Protein 4MNW (pdb70)

CATH classification: 2.40.10.10 (+1 more: 2.40.10.10)

Structure (mmCIF, N/CA/C/O backbone):
data_4MNW
#
_entry.id   4MNW
#
_cell.length_a   52.570
_cell.length_b   53.960
_cell.length_c   80.170
_cell.angle_alpha   90.00
_cell.angle_beta   90.00
_cell.angle_gamma   90.00
#
_symmetry.space_group_name_H-M   'P 21 21 21'
#
loop_
_entity.id
_entity.type
_entity.pdbx_description
1 polymer 'Urokinase-type plasminogen activator chain B'
2 polymer 'bicyclic peptide UK749'
3 non-polymer 'SULFATE ION'
4 non-polymer GLYCEROL
5 non-polymer 'ACETATE ION'
6 non-polymer 1,3,5-tris(bromomethyl)benzene
7 water water
#
loop_
_atom_site.group_PDB
_atom_site.id
_atom_site.type_symbol
_atom_site.label_atom_id
_atom_site.label_alt_id
_atom_site.label_comp_id
_atom_site.label_asym_id
_atom_site.label_entity_id
_atom_site.label_seq_id
_atom_site.pdbx_PDB_ins_code
_atom_site.Cartn_x
_atom_site.Cartn_y
_atom_site.Cartn_z
_atom_site.occupancy
_atom_site.B_iso_or_equiv
_atom_site.auth_seq_id
_atom_site.auth_comp_id
_atom_site.auth_asym_id
_atom_site.auth_atom_id
_atom_site.pdbx_PDB_model_num
ATOM 1 N N . ILE A 1 1 ? 27.227 1.363 -19.264 1.00 12.15 16 ILE A N 1
ATOM 2 C CA . ILE A 1 1 ? 28.306 0.336 -19.231 1.00 12.18 16 ILE A CA 1
ATOM 3 C C . ILE A 1 1 ? 29.224 0.512 -20.437 1.00 11.37 16 ILE A C 1
ATOM 4 O O . ILE A 1 1 ? 28.760 0.450 -21.572 1.00 11.44 16 ILE A O 1
ATOM 9 N N . ILE A 1 2 ? 30.507 0.745 -20.172 1.00 13.07 17 ILE A N 1
ATOM 10 C CA . ILE A 1 2 ? 31.537 0.809 -21.215 1.00 12.82 17 ILE A CA 1
ATOM 11 C C . ILE A 1 2 ? 31.945 -0.619 -21.538 1.00 12.14 17 ILE A C 1
ATOM 12 O O . ILE A 1 2 ? 32.238 -1.387 -20.626 1.00 12.77 17 ILE A O 1
ATOM 17 N N . GLY A 1 3 ? 31.989 -0.968 -22.819 1.00 13.84 18 GLY A N 1
ATOM 18 C CA . GLY A 1 3 ? 32.302 -2.340 -23.210 1.00 15.27 18 GLY A CA 1
ATOM 19 C C . GLY A 1 3 ? 31.208 -3.299 -22.777 1.00 14.65 18 GLY A C 1
ATOM 20 O O . GLY A 1 3 ? 30.041 -2.919 -22.681 1.00 14.37 18 GLY A O 1
ATOM 21 N N . GLY A 1 4 ? 31.589 -4.541 -22.499 1.00 13.75 19 GLY A N 1
ATOM 22 C CA . GLY A 1 4 ? 30.627 -5.572 -22.144 1.00 13.67 19 GLY A CA 1
ATOM 23 C C . GLY A 1 4 ? 29.721 -5.957 -23.295 1.00 13.47 19 GLY A C 1
ATOM 24 O O . GLY A 1 4 ? 30.078 -5.814 -24.475 1.00 15.83 19 GLY A O 1
ATOM 25 N N . GLU A 1 5 ? 28.541 -6.462 -22.949 1.00 15.46 20 GLU A N 1
ATOM 26 C CA . GLU A 1 5 ? 27.596 -6.950 -23.941 1.00 16.35 20 GLU A CA 1
ATOM 27 C C . GLU A 1 5 ? 26.189 -6.485 -23.632 1.00 12.91 20 GLU A C 1
ATOM 28 O O . GLU A 1 5 ? 25.853 -6.179 -22.486 1.00 14.61 20 GLU A O 1
ATOM 34 N N . PHE A 1 6 ? 25.368 -6.409 -24.670 1.00 14.68 21 PHE A N 1
ATOM 35 C CA . PHE A 1 6 ? 23.950 -6.189 -24.470 1.00 14.08 21 PHE A CA 1
ATOM 36 C C . PHE A 1 6 ? 23.362 -7.434 -23.834 1.00 13.34 21 PHE A C 1
ATOM 37 O O . PHE A 1 6 ? 23.924 -8.527 -23.946 1.00 15.40 21 PHE A O 1
ATOM 45 N N . THR A 1 7 ? 22.251 -7.255 -23.136 1.00 12.29 22 THR A N 1
ATOM 46 C CA . THR A 1 7 ? 21.625 -8.351 -22.403 1.00 12.84 22 THR A CA 1
ATOM 47 C C . THR A 1 7 ? 20.117 -8.181 -22.450 1.00 13.04 22 THR A C 1
ATOM 48 O O . THR A 1 7 ? 19.603 -7.240 -23.050 1.00 14.18 22 THR A O 1
ATOM 52 N N . THR A 1 8 ? 19.415 -9.110 -21.817 1.00 13.18 23 THR A N 1
ATOM 53 C CA . THR A 1 8 ? 17.965 -9.076 -21.758 1.00 13.52 23 THR A CA 1
ATOM 54 C C . THR A 1 8 ? 17.566 -9.293 -20.305 1.00 13.09 23 THR A C 1
ATOM 55 O O . THR A 1 8 ? 18.323 -9.872 -19.529 1.00 12.99 23 THR A O 1
ATOM 59 N N . ILE A 1 9 ? 16.389 -8.811 -19.926 1.00 13.29 24 ILE A N 1
ATOM 60 C CA . ILE A 1 9 ? 16.006 -8.807 -18.520 1.00 12.67 24 ILE A CA 1
ATOM 61 C C . ILE A 1 9 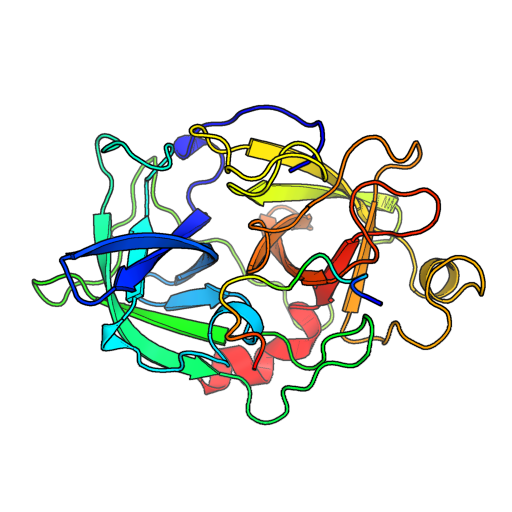? 15.881 -10.216 -17.926 1.00 13.40 24 ILE A C 1
ATOM 62 O O . ILE A 1 9 ? 16.084 -10.391 -16.734 1.00 13.96 24 ILE A O 1
ATOM 67 N N . GLU A 1 10 ? 15.576 -11.225 -18.743 1.00 16.04 25 GLU A N 1
ATOM 68 C CA . GLU A 1 10 ? 15.499 -12.601 -18.226 1.00 18.35 25 GLU A CA 1
ATOM 69 C C . GLU A 1 10 ? 16.851 -13.098 -17.693 1.00 16.83 25 GLU A C 1
ATOM 70 O O . GLU A 1 10 ? 16.898 -14.033 -16.896 1.00 19.43 25 GLU A O 1
ATOM 76 N N . ASN A 1 11 ? 17.941 -12.460 -18.120 1.00 14.94 26 ASN A N 1
ATOM 77 C CA . ASN A 1 11 ? 19.278 -12.758 -17.600 1.00 15.29 26 ASN A CA 1
ATOM 78 C C . ASN A 1 11 ? 19.654 -11.945 -16.363 1.00 15.55 26 ASN A C 1
ATOM 79 O O . ASN A 1 11 ? 20.612 -12.283 -15.682 1.00 15.50 26 ASN A O 1
ATOM 84 N N . GLN A 1 12 ? 18.909 -10.873 -16.099 1.00 15.07 27 GLN A N 1
ATOM 85 C CA . GLN A 1 12 ? 19.148 -9.976 -14.959 1.00 14.32 27 GLN A CA 1
ATOM 86 C C . GLN A 1 12 ? 17.810 -9.643 -14.292 1.00 13.16 27 GLN A C 1
ATOM 87 O O . GLN A 1 12 ? 17.465 -8.471 -14.164 1.0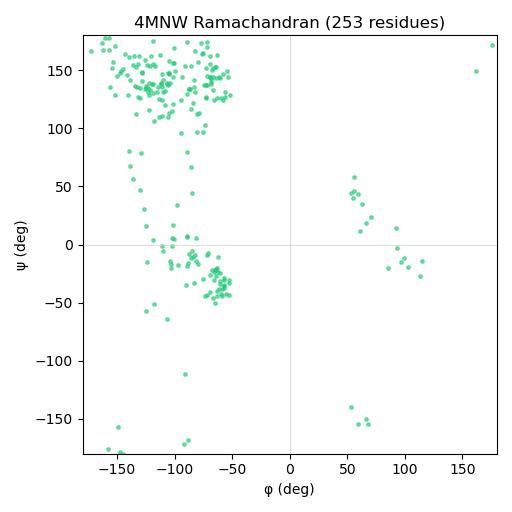0 12.80 27 GLN A O 1
ATOM 93 N N . PRO A 1 13 ? 17.042 -10.665 -13.864 1.00 12.48 28 PRO A N 1
ATOM 94 C CA . PRO A 1 13 ? 15.624 -10.417 -13.536 1.00 12.36 28 PRO A CA 1
ATOM 95 C C . PRO A 1 13 ? 15.348 -9.596 -12.267 1.00 12.29 28 PRO A C 1
ATOM 96 O O . PRO A 1 13 ? 14.203 -9.236 -12.009 1.00 11.39 28 PRO A O 1
ATOM 100 N N . TRP A 1 14 ? 16.396 -9.313 -11.502 1.00 11.60 29 TRP A N 1
ATOM 101 C CA . TRP A 1 14 ? 16.336 -8.450 -10.323 1.00 11.52 29 TRP A CA 1
ATOM 102 C C . TRP A 1 14 ? 16.546 -6.984 -10.677 1.00 10.84 29 TRP A C 1
ATOM 103 O O . TRP A 1 14 ? 16.377 -6.119 -9.829 1.00 11.17 29 TRP A O 1
ATOM 114 N N . PHE A 1 15 ? 16.916 -6.697 -11.920 1.00 9.96 30 PHE A N 1
ATOM 115 C CA . PHE A 1 15 ? 17.245 -5.324 -12.291 1.00 10.14 30 PHE A CA 1
ATOM 116 C C . PHE A 1 15 ? 16.016 -4.422 -12.384 1.00 10.25 30 PHE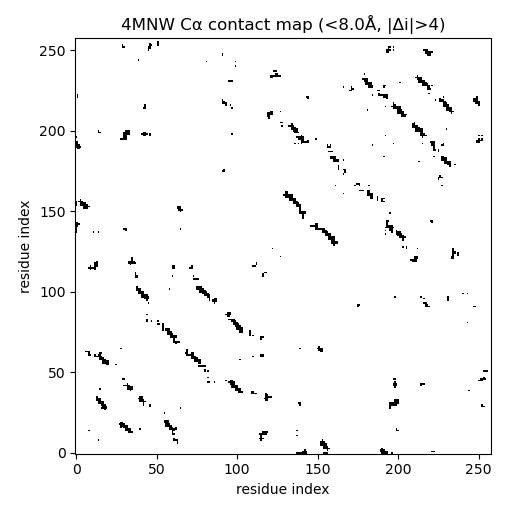 A C 1
ATOM 117 O O . PHE A 1 15 ? 15.066 -4.736 -13.096 1.00 10.26 30 PHE A O 1
ATOM 125 N N . ALA A 1 16 ? 16.072 -3.293 -11.670 1.00 9.68 31 ALA A N 1
ATOM 126 C CA . ALA A 1 16 ? 15.002 -2.290 -11.661 1.00 9.46 31 ALA A CA 1
ATOM 127 C C . ALA A 1 16 ? 15.432 -1.037 -12.415 1.00 9.50 31 ALA A C 1
ATOM 128 O O . ALA A 1 16 ? 16.525 -0.525 -12.204 1.00 10.41 31 ALA A O 1
ATOM 130 N N . ALA A 1 17 ? 14.562 -0.565 -13.307 1.00 9.11 32 ALA A N 1
ATOM 131 C CA . ALA A 1 17 ? 14.806 0.643 -14.083 1.00 9.56 32 ALA A CA 1
ATOM 132 C C . ALA A 1 17 ? 14.015 1.792 -13.468 1.00 10.39 32 ALA A C 1
ATOM 133 O O . ALA A 1 17 ? 12.793 1.716 -13.377 1.00 11.03 32 ALA A O 1
ATOM 135 N N . ILE A 1 18 ? 14.713 2.849 -13.053 1.00 9.47 33 ILE A N 1
ATOM 136 C CA . ILE A 1 18 ? 14.086 3.937 -12.315 1.00 10.21 33 ILE A CA 1
ATOM 137 C C . ILE A 1 18 ? 14.100 5.214 -13.153 1.00 10.53 33 ILE A C 1
ATOM 138 O O . ILE A 1 18 ? 15.153 5.648 -13.621 1.00 10.37 33 ILE A O 1
ATOM 143 N N . TYR A 1 19 ? 12.915 5.793 -13.339 1.00 11.11 34 TYR A N 1
ATOM 144 C CA . TYR A 1 19 ? 12.723 6.993 -14.154 1.00 11.21 34 TYR A CA 1
ATOM 145 C C . TYR A 1 19 ? 12.128 8.115 -13.316 1.00 11.94 34 TYR A C 1
ATOM 146 O O . TYR A 1 19 ? 11.562 7.873 -12.249 1.00 12.08 34 TYR A O 1
ATOM 155 N N . ARG A 1 20 ? 12.242 9.341 -13.820 1.00 13.89 35 ARG A N 1
ATOM 156 C CA . ARG A 1 20 ? 11.615 10.502 -13.187 1.00 15.12 35 ARG A CA 1
ATOM 157 C C . ARG A 1 20 ? 10.684 11.194 -14.175 1.00 15.28 35 ARG A C 1
ATOM 158 O O . ARG A 1 20 ? 11.061 11.459 -15.313 1.00 16.11 35 ARG A O 1
ATOM 166 N N . ARG A 1 21 ? 9.463 11.472 -13.725 1.00 18.16 36 ARG A N 1
ATOM 167 C CA . ARG A 1 21 ? 8.495 12.229 -14.506 1.00 21.19 36 ARG A CA 1
ATOM 168 C C . ARG A 1 21 ? 8.695 13.712 -14.232 1.00 22.41 36 ARG A C 1
ATOM 169 O O . ARG A 1 21 ? 8.810 14.124 -13.082 1.00 23.86 36 ARG A O 1
ATOM 177 N N . HIS A 1 22 ? 8.715 14.505 -15.295 1.00 23.70 37 HIS A N 1
ATOM 178 C CA . HIS A 1 22 ? 8.868 15.952 -15.183 1.00 25.07 37 HIS A CA 1
ATOM 179 C C . HIS A 1 22 ? 7.539 16.626 -15.437 1.00 30.38 37 HIS A C 1
ATOM 180 O O . HIS A 1 22 ? 6.664 16.043 -16.080 1.00 29.33 37 HIS A O 1
ATOM 187 N N . ARG A 1 23 A 7.378 17.855 -14.948 1.00 34.39 37 ARG A N 1
ATOM 188 C CA . ARG A 1 23 A 6.159 18.591 -15.272 1.00 45.68 37 ARG A CA 1
ATOM 189 C C . ARG A 1 23 A 6.160 18.898 -16.762 1.00 46.46 37 ARG A C 1
ATOM 190 O O . ARG A 1 23 A 7.173 19.322 -17.319 1.00 48.53 37 ARG A O 1
ATOM 198 N N . GLY A 1 24 B 5.023 18.640 -17.396 1.00 54.87 37 GLY A N 1
ATOM 199 C CA . GLY A 1 24 B 4.908 18.666 -18.848 1.00 78.54 37 GLY A CA 1
ATOM 200 C C . GLY A 1 24 B 4.630 17.278 -19.393 1.00 52.52 37 GLY A C 1
ATOM 201 O O . GLY A 1 24 B 4.047 17.135 -20.465 1.00 49.51 37 GLY A O 1
ATOM 202 N N . GLY A 1 25 C 5.065 16.256 -18.657 1.00 35.45 37 GLY A N 1
ATOM 203 C CA . GLY A 1 25 C 4.761 14.863 -18.990 1.00 36.76 37 GLY A CA 1
ATOM 204 C C . GLY A 1 25 C 5.966 14.018 -19.368 1.00 32.32 37 GLY A C 1
ATOM 205 O O . GLY A 1 25 C 5.869 12.790 -19.416 1.00 32.97 37 GLY A O 1
ATOM 206 N N . SER A 1 26 D 7.099 14.663 -19.638 1.00 26.75 37 SER A N 1
ATOM 207 C CA . SER A 1 26 D 8.291 13.940 -20.080 1.00 25.32 37 SER A CA 1
ATOM 208 C C . SER A 1 26 D 8.853 13.071 -18.959 1.00 25.07 37 SER A C 1
ATOM 209 O O . SER A 1 26 D 8.821 13.442 -17.783 1.00 24.64 37 SER A O 1
ATOM 212 N N . VAL A 1 27 ? 9.344 11.900 -19.349 1.00 26.39 38 VAL A N 1
ATOM 213 C CA . VAL A 1 27 ? 9.929 10.940 -18.426 1.00 23.43 38 VAL A CA 1
ATOM 214 C C . VAL A 1 27 ? 11.361 10.686 -18.873 1.00 22.92 38 VAL A C 1
ATOM 215 O O . VAL A 1 27 ? 11.615 10.466 -20.057 1.00 27.59 38 VAL A O 1
ATOM 219 N N . THR A 1 28 ? 12.289 10.720 -17.921 1.00 19.84 39 THR A N 1
ATOM 220 C CA . THR A 1 28 ? 13.706 10.509 -18.204 1.00 18.89 39 THR A CA 1
ATOM 221 C C . THR A 1 28 ? 14.264 9.437 -17.280 1.00 15.37 39 THR A C 1
ATOM 222 O O . THR A 1 28 ? 13.828 9.294 -16.140 1.00 14.81 39 THR A O 1
ATOM 226 N N . TYR A 1 29 ? 15.238 8.684 -17.775 1.00 16.07 40 TYR A N 1
ATOM 227 C CA . TYR A 1 29 ? 15.887 7.664 -16.958 1.00 12.96 40 TYR A CA 1
ATOM 228 C C . TYR A 1 29 ? 16.797 8.286 -15.912 1.00 12.60 40 TYR A C 1
ATOM 229 O O . TYR A 1 29 ? 17.555 9.210 -16.216 1.00 15.16 40 TYR A O 1
ATOM 238 N N . VAL A 1 30 ? 16.738 7.751 -14.693 1.00 11.36 41 VAL A N 1
ATOM 239 C CA . VAL A 1 30 ? 17.516 8.261 -13.571 1.00 12.21 41 VAL A CA 1
ATOM 240 C C . VAL A 1 30 ? 18.673 7.320 -13.239 1.00 12.28 41 VAL A C 1
ATOM 241 O O . VAL A 1 30 ? 19.838 7.683 -13.364 1.00 13.23 41 VAL A O 1
ATOM 245 N N . CYS A 1 31 ? 18.342 6.110 -12.809 1.00 11.21 42 CYS A N 1
ATOM 246 C CA . CYS A 1 31 ? 19.332 5.187 -12.262 1.00 10.91 42 C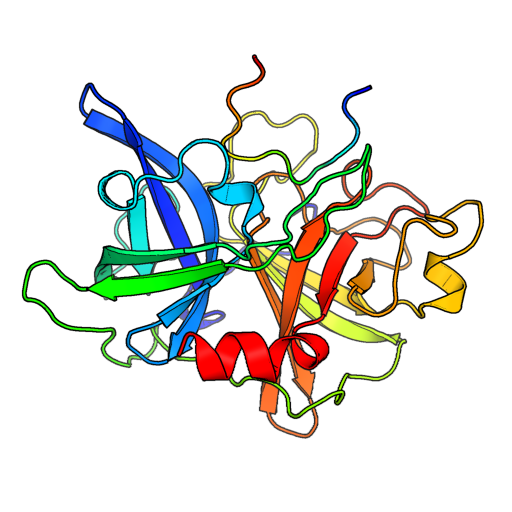YS A CA 1
ATOM 247 C C . CYS A 1 31 ? 18.772 3.782 -12.258 1.00 9.18 42 CYS A C 1
ATOM 248 O O . CYS A 1 31 ? 17.573 3.577 -12.425 1.00 10.08 42 CYS A O 1
ATOM 251 N N . GLY A 1 32 ? 19.655 2.818 -12.036 1.00 8.47 43 GLY A N 1
ATOM 252 C CA . GLY A 1 32 ? 19.243 1.446 -11.820 1.00 8.43 43 GLY A CA 1
ATOM 253 C C . GLY A 1 32 ? 18.988 1.146 -10.357 1.00 9.17 43 GLY A C 1
ATOM 254 O O . GLY A 1 32 ? 19.224 1.974 -9.470 1.00 9.44 43 GLY A O 1
ATOM 255 N N . GLY A 1 33 ? 18.490 -0.056 -10.120 1.00 9.75 44 GLY A N 1
ATOM 256 C CA . GLY A 1 33 ? 18.241 -0.562 -8.779 1.00 8.31 44 GLY A CA 1
ATOM 257 C C . GLY A 1 33 ? 18.143 -2.070 -8.828 1.00 8.97 44 GLY A C 1
ATOM 258 O O . GLY A 1 33 ? 18.230 -2.665 -9.903 1.00 10.00 44 GLY A O 1
ATOM 259 N N . SER A 1 34 ? 17.960 -2.683 -7.664 1.00 10.46 45 SER A N 1
ATOM 260 C CA . SER A 1 34 ? 17.837 -4.136 -7.565 1.00 11.21 45 SER A CA 1
ATOM 261 C C . SER A 1 34 ? 16.673 -4.510 -6.662 1.00 10.33 45 SER A C 1
ATOM 262 O O . SER A 1 34 ? 16.509 -3.945 -5.580 1.00 10.67 45 SER A O 1
ATOM 265 N N . LEU A 1 35 ? 15.890 -5.488 -7.099 1.00 11.24 46 LEU A N 1
ATOM 266 C CA . LEU A 1 35 ? 14.761 -5.991 -6.327 1.00 10.64 46 LEU A CA 1
ATOM 267 C C . LEU A 1 35 ? 15.271 -6.961 -5.264 1.00 11.33 46 LEU A C 1
ATOM 268 O O . LEU A 1 35 ? 15.753 -8.037 -5.593 1.00 12.38 46 LEU A O 1
ATOM 273 N N . ILE A 1 36 ? 15.172 -6.578 -3.992 1.00 11.50 47 ILE A N 1
ATOM 274 C CA . ILE A 1 36 ? 15.659 -7.437 -2.890 1.00 12.06 47 ILE A CA 1
ATOM 275 C C . ILE A 1 36 ? 14.536 -8.173 -2.144 1.00 14.10 47 ILE A C 1
ATOM 276 O O . ILE A 1 36 ? 14.786 -9.125 -1.412 1.00 16.34 47 ILE A O 1
ATOM 281 N N . SER A 1 37 ? 13.310 -7.707 -2.327 1.00 14.18 48 SER A N 1
ATOM 282 C CA . SER A 1 37 ? 12.114 -8.423 -1.897 1.00 14.80 48 SER A CA 1
ATOM 283 C C . SER A 1 37 ? 10.973 -7.895 -2.760 1.00 15.59 48 SER A C 1
ATOM 284 O O . SER A 1 37 ? 11.148 -6.890 -3.440 1.00 15.22 48 SER A O 1
ATOM 287 N N . PRO A 1 38 ? 9.810 -8.569 -2.758 1.00 16.94 49 PRO A N 1
ATOM 288 C CA . PRO A 1 38 ? 8.758 -8.159 -3.690 1.00 17.77 49 PRO A CA 1
ATOM 289 C C . PRO A 1 38 ? 8.382 -6.676 -3.631 1.00 15.65 49 PRO A C 1
ATOM 290 O O . PRO A 1 38 ? 8.036 -6.104 -4.657 1.00 16.17 49 PRO A O 1
ATOM 294 N N . CYS A 1 39 ? 8.461 -6.060 -2.452 1.00 15.44 50 CYS A N 1
ATOM 295 C CA . CYS A 1 39 ? 8.058 -4.660 -2.300 1.00 15.37 50 CYS A CA 1
ATOM 296 C C . CYS A 1 39 ? 9.209 -3.661 -2.242 1.00 13.78 50 CYS A C 1
ATOM 297 O O . CYS A 1 39 ? 8.957 -2.466 -2.130 1.00 14.84 50 CYS A O 1
ATOM 300 N N . TRP A 1 40 ? 10.455 -4.130 -2.311 1.00 12.87 51 TRP A N 1
ATOM 301 C CA . TRP A 1 40 ? 11.608 -3.259 -2.045 1.00 12.00 51 TRP A CA 1
ATOM 302 C C . TRP A 1 40 ? 12.688 -3.327 -3.110 1.00 11.93 51 TRP A C 1
ATOM 303 O O . TRP A 1 40 ? 13.198 -4.397 -3.416 1.00 12.26 51 TRP A O 1
ATOM 314 N N . VAL A 1 41 ? 13.034 -2.156 -3.633 1.00 11.26 52 VAL A N 1
ATOM 315 C CA . VAL A 1 41 ? 14.139 -1.980 -4.560 1.00 10.92 52 VAL A CA 1
ATOM 316 C C . VAL A 1 41 ? 15.231 -1.202 -3.825 1.00 10.95 52 VAL A C 1
ATOM 317 O O . VAL A 1 41 ? 14.946 -0.226 -3.126 1.00 12.33 52 VAL A O 1
ATOM 321 N N . ILE A 1 42 ? 16.475 -1.647 -3.965 1.00 11.06 53 ILE A N 1
ATOM 322 C CA . ILE A 1 42 ? 17.613 -0.957 -3.365 1.00 11.57 53 ILE A CA 1
ATOM 323 C C . ILE A 1 42 ? 18.417 -0.244 -4.468 1.00 10.60 53 ILE A C 1
ATOM 324 O O . ILE A 1 42 ? 18.609 -0.780 -5.557 1.00 10.48 53 ILE A O 1
ATOM 329 N N . SER A 1 43 ? 18.858 0.974 -4.178 1.00 11.48 54 SER A N 1
ATOM 330 C CA . SER A 1 43 ? 19.557 1.811 -5.154 1.00 10.38 54 SER A CA 1
ATOM 331 C C . SER A 1 43 ? 20.549 2.712 -4.408 1.00 10.21 54 SER A C 1
ATOM 332 O O . SER A 1 43 ? 20.958 2.385 -3.277 1.00 10.18 54 SER A O 1
ATOM 335 N N . ALA A 1 44 ? 20.918 3.834 -5.024 1.00 10.85 55 ALA A N 1
ATOM 336 C CA . ALA A 1 44 ? 21.900 4.761 -4.466 1.00 11.13 55 ALA A CA 1
ATOM 337 C C . ALA A 1 44 ? 21.234 6.089 -4.126 1.00 10.94 55 ALA A C 1
ATOM 338 O O . ALA A 1 44 ? 20.471 6.620 -4.923 1.00 11.95 55 ALA A O 1
ATOM 340 N N . THR A 1 45 ? 21.544 6.633 -2.952 1.00 10.80 56 THR A N 1
ATOM 341 C CA . THR A 1 45 ? 20.951 7.901 -2.516 1.00 10.30 56 THR A CA 1
ATOM 342 C C . THR A 1 45 ? 21.269 9.061 -3.453 1.00 11.27 56 THR A C 1
ATOM 343 O O . THR A 1 45 ? 20.421 9.927 -3.652 1.00 11.16 56 THR A O 1
ATOM 347 N N . HIS A 1 46 ? 22.456 9.075 -4.059 1.00 10.52 57 HIS A N 1
ATOM 348 C CA . HIS A 1 46 ? 22.831 10.220 -4.892 1.00 11.43 57 HIS A CA 1
ATOM 349 C C . HIS A 1 46 ? 21.903 10.391 -6.093 1.00 11.27 57 HIS A C 1
ATOM 350 O O . HIS A 1 46 ? 21.766 11.492 -6.622 1.00 13.57 57 HIS A O 1
ATOM 357 N N . CYS A 1 47 ? 21.250 9.302 -6.498 1.00 11.22 58 CYS A N 1
ATOM 358 C CA . CYS A 1 47 ? 20.292 9.325 -7.597 1.00 12.69 58 CYS A CA 1
ATOM 359 C C . CYS A 1 47 ? 19.055 10.170 -7.305 1.00 11.30 58 CYS A C 1
ATOM 360 O O . CYS A 1 47 ? 18.381 10.596 -8.237 1.00 12.17 58 CYS A O 1
ATOM 363 N N . PHE A 1 48 ? 18.760 10.392 -6.023 1.00 11.59 59 PHE A N 1
ATOM 364 C CA . PHE A 1 48 ? 17.505 11.022 -5.598 1.00 13.26 59 PHE A CA 1
ATOM 365 C C . PHE A 1 48 ? 17.667 12.276 -4.742 1.00 12.97 59 PHE A C 1
ATOM 366 O O . PHE A 1 48 ? 16.710 13.027 -4.576 1.00 12.82 59 PHE A O 1
ATOM 374 N N . ILE A 1 49 ? 18.862 12.503 -4.205 1.00 13.95 60 ILE A N 1
ATOM 375 C CA . ILE A 1 49 ? 19.075 13.524 -3.167 1.00 14.50 60 ILE A CA 1
ATOM 376 C C . ILE A 1 49 ? 18.635 14.928 -3.605 1.00 12.69 60 ILE A C 1
ATOM 377 O O . ILE A 1 49 ? 18.095 15.682 -2.802 1.00 14.48 60 ILE A O 1
ATOM 382 N N . ASP A 1 50 A 18.847 15.274 -4.872 1.00 13.39 60 ASP A N 1
ATOM 383 C CA . ASP A 1 50 A 18.465 16.606 -5.365 1.00 14.13 60 ASP A CA 1
ATOM 384 C C . ASP A 1 50 A 16.984 16.731 -5.717 1.00 13.85 60 ASP A C 1
ATOM 385 O O . ASP A 1 50 A 16.489 17.841 -5.904 1.00 14.81 60 ASP A O 1
ATOM 390 N N . TYR A 1 51 B 16.290 15.600 -5.827 1.00 13.59 60 TYR A N 1
ATOM 391 C CA . TYR A 1 51 B 14.856 15.573 -6.139 1.00 14.16 60 TYR A CA 1
ATOM 392 C C . TYR A 1 51 B 14.183 14.512 -5.262 1.00 13.40 60 TYR A C 1
ATOM 393 O O . TYR A 1 51 B 13.712 13.493 -5.765 1.00 14.25 60 TYR A O 1
ATOM 402 N N . PRO A 1 52 C 14.136 14.747 -3.941 1.00 13.26 60 PRO A N 1
ATOM 403 C CA . PRO A 1 52 C 13.731 13.718 -2.985 1.00 15.18 60 PRO A CA 1
ATOM 404 C C . PRO A 1 52 C 12.215 13.605 -2.790 1.00 16.10 60 PRO A C 1
ATOM 405 O O . PRO A 1 52 C 11.743 13.477 -1.662 1.00 19.78 60 PRO A O 1
ATOM 409 N N . LYS A 1 53 ? 11.478 13.636 -3.893 1.00 17.61 61 LYS A N 1
ATOM 410 C CA . LYS A 1 53 ?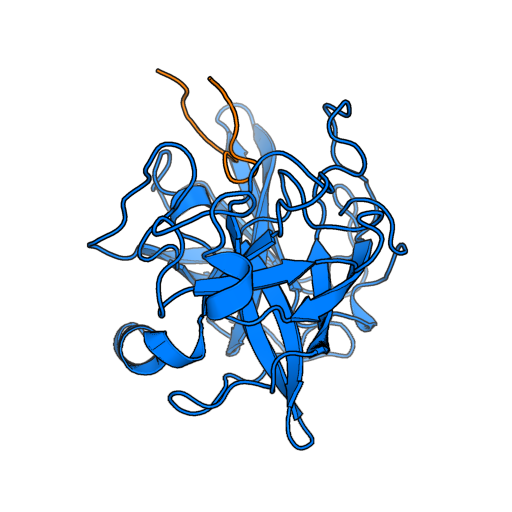 10.023 13.632 -3.885 1.00 19.16 61 LYS A CA 1
ATOM 411 C C . LYS A 1 53 ? 9.575 12.315 -4.501 1.00 15.84 61 LYS A C 1
ATOM 412 O O . LYS A 1 53 ? 9.748 12.101 -5.697 1.00 16.92 61 LYS A O 1
ATOM 418 N N . LYS A 1 54 ? 9.020 11.423 -3.685 1.00 16.56 62 LYS A N 1
ATOM 419 C CA . LYS A 1 54 ? 8.726 10.057 -4.138 1.00 16.50 62 LYS A CA 1
ATOM 420 C C . LYS A 1 54 ? 7.746 10.026 -5.310 1.00 16.54 62 LYS A C 1
ATOM 421 O O . LYS A 1 54 ? 7.822 9.138 -6.152 1.00 15.86 62 LYS A O 1
ATOM 427 N N . GLU A 1 55 A 6.836 10.998 -5.364 1.00 17.10 62 GLU A N 1
ATOM 428 C CA . GLU A 1 55 A 5.834 11.052 -6.429 1.00 18.47 62 GLU A CA 1
ATOM 429 C C . GLU A 1 55 A 6.459 11.255 -7.813 1.00 17.80 62 GLU A C 1
ATOM 430 O O . GLU A 1 55 A 5.830 10.943 -8.821 1.00 21.14 62 GLU A O 1
ATOM 436 N N . ASP A 1 56 ? 7.687 11.777 -7.853 1.00 19.21 63 ASP A N 1
ATOM 437 C CA . ASP A 1 56 ? 8.420 12.002 -9.108 1.00 19.35 63 ASP A CA 1
ATOM 438 C C . ASP A 1 56 ? 8.781 10.713 -9.857 1.00 17.00 63 ASP A C 1
ATOM 439 O O . ASP A 1 56 ? 9.009 10.740 -11.063 1.00 18.10 63 ASP A O 1
ATOM 444 N N . TYR A 1 57 ? 8.854 9.593 -9.145 1.00 17.03 64 TYR A N 1
ATOM 445 C CA . TYR A 1 57 ? 9.549 8.414 -9.672 1.00 15.37 64 TYR A CA 1
ATOM 446 C C . TYR A 1 57 ? 8.645 7.290 -10.154 1.00 13.59 64 TYR A C 1
ATOM 447 O O . TYR A 1 57 ? 7.555 7.073 -9.629 1.00 14.47 64 TYR A O 1
ATOM 456 N N . ILE A 1 58 ? 9.126 6.608 -11.190 1.00 13.04 65 ILE A N 1
ATOM 457 C CA . ILE A 1 58 ? 8.488 5.436 -11.766 1.00 13.72 65 ILE A CA 1
ATOM 458 C C . ILE A 1 58 ? 9.540 4.332 -11.763 1.00 13.08 65 ILE A C 1
ATOM 459 O O . ILE A 1 58 ? 10.684 4.557 -12.165 1.00 13.77 65 ILE A O 1
ATOM 464 N N . VAL A 1 59 ? 9.153 3.145 -11.314 1.00 12.31 66 VAL A N 1
ATOM 465 C CA . VAL A 1 59 ? 10.054 1.989 -11.296 1.00 12.06 66 VAL A CA 1
ATOM 466 C C . VAL A 1 59 ? 9.473 0.892 -12.176 1.00 11.88 66 VAL A C 1
ATOM 467 O O . VAL A 1 59 ? 8.305 0.541 -12.043 1.00 12.76 66 VAL A O 1
ATOM 471 N N . TYR A 1 60 ? 10.296 0.355 -13.073 1.00 11.54 67 TYR A N 1
ATOM 472 C CA . TYR A 1 60 ? 9.918 -0.814 -13.859 1.00 11.62 67 TYR A CA 1
ATOM 473 C C . TYR A 1 60 ? 10.717 -2.034 -13.425 1.00 12.27 67 TYR A C 1
ATOM 474 O O . TYR A 1 60 ? 11.910 -1.939 -13.131 1.00 12.41 67 TYR A O 1
ATOM 483 N N . LEU A 1 61 ? 10.035 -3.173 -13.401 1.00 11.26 68 LEU A N 1
ATOM 484 C CA . LEU A 1 61 ? 10.662 -4.482 -13.315 1.00 11.28 68 LEU A CA 1
ATOM 485 C C . LEU A 1 61 ? 10.313 -5.243 -14.584 1.00 12.34 68 LEU A C 1
ATOM 486 O O . LEU A 1 61 ? 9.291 -4.977 -15.215 1.00 13.30 68 LEU A O 1
ATOM 491 N N . GLY A 1 62 ? 11.165 -6.187 -14.960 1.00 12.36 69 GLY A N 1
ATOM 492 C CA . GLY A 1 62 ? 10.925 -6.989 -16.151 1.00 10.86 69 GLY A CA 1
ATOM 493 C C . GLY A 1 62 ? 11.075 -6.222 -17.451 1.00 13.52 69 GLY A C 1
ATOM 494 O O . GLY A 1 62 ? 10.518 -6.619 -18.466 1.00 15.04 69 GLY A O 1
ATOM 495 N N . ARG A 1 63 ? 11.839 -5.131 -17.421 1.00 15.34 70 ARG A N 1
ATOM 496 C CA . ARG A 1 63 ? 12.035 -4.274 -18.594 1.00 16.08 70 ARG A CA 1
ATOM 497 C C . ARG A 1 63 ? 13.466 -4.362 -19.136 1.00 14.86 70 ARG A C 1
ATOM 498 O O . ARG A 1 63 ? 14.425 -4.107 -18.408 1.00 15.94 70 ARG A O 1
ATOM 506 N N . SER A 1 64 ? 13.590 -4.698 -20.421 1.00 15.88 71 SER A N 1
ATOM 507 C CA . SER A 1 64 ? 14.892 -4.847 -21.085 1.00 17.58 71 SER A CA 1
ATOM 508 C C . SER A 1 64 ? 15.334 -3.616 -21.873 1.00 14.93 71 SER A C 1
ATOM 509 O O . SER A 1 64 ? 16.511 -3.500 -22.217 1.00 15.25 71 SER A O 1
ATOM 512 N N . ARG A 1 65 ? 14.397 -2.722 -22.177 1.00 15.75 72 ARG A N 1
ATOM 513 C CA . ARG A 1 65 ? 14.663 -1.596 -23.075 1.00 16.04 72 ARG A CA 1
ATOM 514 C C . ARG A 1 65 ? 14.246 -0.276 -22.445 1.00 16.25 72 ARG A C 1
ATOM 515 O O . ARG A 1 65 ? 13.277 -0.209 -21.705 1.00 18.33 72 ARG A O 1
ATOM 523 N N . LEU A 1 66 ? 14.977 0.775 -22.782 1.00 16.62 73 LEU A N 1
ATOM 524 C CA . LEU A 1 66 ? 14.819 2.071 -22.139 1.00 21.02 73 LEU A CA 1
ATOM 525 C C . LEU A 1 66 ? 13.500 2.757 -22.481 1.00 20.91 73 LEU A C 1
ATOM 526 O O . LEU A 1 66 ? 12.872 3.358 -21.612 1.00 23.37 73 LEU A O 1
ATOM 531 N N . ASN A 1 67 ? 13.088 2.666 -23.739 1.00 26.58 74 ASN A N 1
ATOM 532 C CA . ASN A 1 67 ? 11.884 3.345 -24.203 1.00 38.50 74 ASN A CA 1
ATOM 533 C C . ASN A 1 67 ? 10.980 2.397 -24.962 1.00 39.04 74 ASN A C 1
ATOM 534 O O . ASN A 1 67 ? 10.502 2.715 -26.054 1.00 37.43 74 ASN A O 1
ATOM 539 N N . SER A 1 68 ? 10.760 1.218 -24.401 1.00 57.91 75 SER A N 1
ATOM 540 C CA . SER A 1 68 ? 9.869 0.247 -25.015 1.00 56.67 75 SER A CA 1
ATOM 541 C C . SER A 1 68 ? 9.302 -0.677 -23.960 1.00 36.48 75 SER A C 1
ATOM 542 O O . SER A 1 68 ? 9.936 -0.926 -22.938 1.00 27.28 75 SER A O 1
ATOM 545 N N . ASN A 1 69 ? 8.111 -1.191 -24.230 1.00 33.78 76 ASN A N 1
ATOM 546 C CA . ASN A 1 69 ? 7.445 -2.109 -23.323 1.00 32.53 76 ASN A CA 1
ATOM 547 C C . ASN A 1 69 ? 7.891 -3.543 -23.564 1.00 31.54 76 ASN A C 1
ATOM 548 O O . ASN A 1 69 ? 7.674 -4.098 -24.641 1.00 41.19 76 ASN A O 1
ATOM 553 N N . THR A 1 70 ? 8.526 -4.127 -22.557 1.00 27.29 77 THR A N 1
ATOM 554 C CA . THR A 1 70 ? 8.883 -5.538 -22.569 1.00 28.80 77 THR A CA 1
ATOM 555 C C . THR A 1 70 ? 7.677 -6.360 -22.133 1.00 26.54 77 THR A C 1
ATOM 556 O O . THR A 1 70 ? 7.004 -6.013 -21.165 1.00 24.96 77 THR A O 1
ATOM 560 N N . GLN A 1 71 ? 7.409 -7.451 -22.843 1.00 26.57 78 GLN A N 1
ATOM 561 C CA . GLN A 1 71 ? 6.327 -8.355 -22.467 1.00 27.92 78 GLN A CA 1
ATOM 562 C C . GLN A 1 71 ? 6.573 -8.900 -21.062 1.00 24.74 78 GLN A C 1
ATOM 563 O O . GLN A 1 71 ? 7.640 -9.448 -20.776 1.00 24.30 78 GLN A O 1
ATOM 569 N N . GLY A 1 72 ? 5.584 -8.732 -20.189 1.00 21.38 79 GLY A N 1
ATOM 570 C CA . GLY A 1 72 ? 5.676 -9.205 -18.809 1.00 18.03 79 GLY A CA 1
ATOM 571 C C . GLY A 1 72 ? 6.190 -8.166 -17.825 1.00 19.72 79 GLY A C 1
ATOM 572 O O . GLY A 1 72 ? 6.251 -8.433 -16.627 1.00 19.68 79 GLY A O 1
ATOM 573 N N . GLU A 1 73 ? 6.563 -6.983 -18.310 1.00 20.01 80 GLU A N 1
ATOM 574 C CA . GLU A 1 73 ? 7.065 -5.927 -17.420 1.00 18.94 80 GLU A CA 1
ATOM 575 C C . GLU A 1 73 ? 5.980 -5.457 -16.449 1.00 17.12 80 GLU A C 1
ATOM 576 O O . GLU A 1 73 ? 4.788 -5.540 -16.753 1.00 19.90 80 GLU A O 1
ATOM 582 N N . MET A 1 74 ? 6.407 -4.962 -15.289 1.00 15.90 81 MET A N 1
ATOM 583 C CA . MET A 1 74 ? 5.506 -4.409 -14.275 1.00 17.52 81 MET A CA 1
ATOM 584 C C . MET A 1 74 ? 5.952 -2.986 -13.954 1.00 15.60 81 MET A C 1
ATOM 585 O O . MET A 1 74 ? 7.141 -2.737 -13.773 1.00 14.21 81 MET A O 1
ATOM 590 N N . LYS A 1 75 ? 4.991 -2.069 -13.892 1.00 16.36 82 LYS A N 1
ATOM 591 C CA . LYS A 1 75 ? 5.238 -0.656 -13.605 1.00 14.11 82 LYS A CA 1
ATOM 592 C C . LYS A 1 75 ? 4.790 -0.341 -12.177 1.00 13.78 82 LYS A C 1
ATOM 593 O O . LYS A 1 75 ? 3.719 -0.775 -11.747 1.00 14.66 82 LYS A O 1
ATOM 599 N N . PHE A 1 76 ? 5.606 0.424 -11.455 1.00 13.10 83 PHE A N 1
ATOM 600 C CA . PHE A 1 76 ? 5.350 0.738 -10.048 1.00 12.91 83 PHE A CA 1
ATOM 601 C C . PHE A 1 76 ? 5.542 2.212 -9.746 1.00 13.97 83 PHE A C 1
ATOM 602 O O . PHE A 1 76 ? 6.326 2.897 -10.400 1.00 14.04 83 PHE A O 1
ATOM 610 N N . GLU A 1 77 ? 4.826 2.679 -8.730 1.00 14.45 84 GLU A N 1
ATOM 611 C CA . GLU A 1 77 ? 5.122 3.951 -8.103 1.00 16.14 84 GLU A CA 1
ATOM 612 C C . GLU A 1 77 ? 5.879 3.682 -6.820 1.00 15.21 84 GLU A C 1
ATOM 613 O O . GLU A 1 77 ? 5.983 2.539 -6.382 1.00 15.25 84 GLU A O 1
ATOM 619 N N . VAL A 1 78 ? 6.420 4.744 -6.238 1.00 15.18 85 VAL A N 1
ATOM 620 C CA . VAL A 1 78 ? 7.219 4.651 -5.026 1.00 14.36 85 VAL A CA 1
ATOM 621 C C . VAL A 1 78 ? 6.363 5.079 -3.841 1.00 15.22 85 VAL A C 1
ATOM 622 O O . VAL A 1 78 ? 5.946 6.233 -3.744 1.00 17.75 85 VAL A O 1
ATOM 626 N N . GLU A 1 79 ? 6.104 4.132 -2.954 1.00 16.33 86 GLU A N 1
ATOM 627 C CA . GLU A 1 79 ? 5.274 4.356 -1.779 1.00 17.51 86 GLU A CA 1
ATOM 628 C C . GLU A 1 79 ? 6.092 4.988 -0.656 1.00 18.71 86 GLU A C 1
ATOM 629 O O . GLU A 1 79 ? 5.583 5.769 0.132 1.00 17.69 86 GLU A O 1
ATOM 635 N N . ASN A 1 80 ? 7.366 4.619 -0.594 1.00 19.17 87 ASN A N 1
ATOM 636 C CA A ASN A 1 80 ? 8.312 5.186 0.378 0.50 17.65 87 ASN A CA 1
ATOM 637 C CA B ASN A 1 80 ? 8.335 5.176 0.375 0.50 17.75 87 ASN A CA 1
ATOM 638 C C . ASN A 1 80 ? 9.730 5.327 -0.243 1.00 16.28 87 ASN A C 1
ATOM 639 O O . ASN A 1 80 ? 10.265 4.352 -0.742 1.00 17.21 87 ASN A O 1
ATOM 648 N N . LEU A 1 81 ? 10.280 6.535 -0.257 1.00 17.07 88 LEU A N 1
ATOM 649 C CA . LEU A 1 81 ? 11.655 6.742 -0.702 1.00 17.41 88 LEU A CA 1
ATOM 650 C C . LEU A 1 81 ? 12.497 6.977 0.545 1.00 17.47 88 LEU A C 1
ATOM 651 O O . LEU A 1 81 ? 12.317 7.978 1.237 1.00 19.46 88 LEU A O 1
ATOM 656 N N . ILE A 1 82 ? 13.385 6.037 0.841 1.00 17.72 89 ILE A N 1
ATOM 657 C CA . ILE A 1 82 ? 14.206 6.092 2.047 1.00 17.93 89 ILE A CA 1
ATOM 658 C C . ILE A 1 82 ? 15.654 6.352 1.646 1.00 16.79 89 ILE A C 1
ATOM 659 O O . ILE A 1 82 ? 16.307 5.497 1.051 1.00 17.07 89 ILE A O 1
ATOM 664 N N . LEU A 1 83 ? 16.140 7.545 1.965 1.00 17.46 90 LEU A N 1
ATOM 665 C CA . LEU A 1 83 ? 17.527 7.918 1.715 1.00 18.13 90 LEU A CA 1
ATOM 666 C C . LEU A 1 83 ? 18.323 7.784 3.002 1.00 17.34 90 LEU A C 1
ATOM 667 O O . LEU A 1 83 ? 17.789 7.965 4.103 1.00 19.32 90 LEU A O 1
ATOM 672 N N . HIS A 1 84 ? 19.605 7.458 2.871 1.00 20.32 91 HIS A N 1
ATOM 673 C CA . HIS A 1 84 ? 20.459 7.315 4.041 1.00 19.35 91 HIS A CA 1
ATOM 674 C C . HIS A 1 84 ? 20.752 8.695 4.620 1.00 18.60 91 HIS A C 1
ATOM 675 O O . HIS A 1 84 ? 21.202 9.593 3.907 1.00 20.09 91 HIS A O 1
ATOM 682 N N . LYS A 1 85 ? 20.462 8.846 5.911 1.00 19.45 92 LYS A N 1
ATOM 683 C CA . LYS A 1 85 ? 20.568 10.128 6.630 1.00 22.08 92 LYS A CA 1
ATOM 684 C C . LYS A 1 85 ? 21.950 10.789 6.595 1.00 24.40 92 LYS A C 1
ATOM 685 O O . LYS A 1 85 ? 22.060 12.015 6.566 1.00 29.91 92 LYS A O 1
ATOM 691 N N . ASP A 1 86 ? 22.994 9.971 6.625 1.00 21.03 93 ASP A N 1
ATOM 692 C CA . ASP A 1 86 ? 24.372 10.460 6.665 1.00 22.02 93 ASP A CA 1
ATOM 693 C C . ASP A 1 86 ? 25.029 10.466 5.283 1.00 20.79 93 ASP A C 1
ATOM 694 O O . ASP A 1 86 ? 26.233 10.237 5.156 1.00 22.72 93 ASP A O 1
ATOM 699 N N . TYR A 1 87 ? 24.245 10.740 4.244 1.00 19.43 94 TYR A N 1
ATOM 700 C CA . TYR A 1 87 ? 24.796 10.804 2.900 1.00 16.20 94 TYR A CA 1
ATOM 701 C C . TYR A 1 87 ? 25.646 12.060 2.739 1.00 18.69 94 TYR A C 1
ATOM 702 O O . TYR A 1 87 ? 25.265 13.141 3.183 1.00 22.12 94 TYR A O 1
ATOM 711 N N . SER A 1 88 ? 26.796 11.907 2.091 1.00 18.16 95 SER A N 1
ATOM 712 C CA . SER A 1 88 ? 27.598 13.053 1.674 1.00 17.89 95 SER A CA 1
ATOM 713 C C . SER A 1 88 ? 28.442 12.671 0.465 1.00 17.99 95 SER A C 1
ATOM 714 O O . SER A 1 88 ? 28.697 11.489 0.230 1.00 18.30 95 SER A O 1
ATOM 717 N N . ALA A 1 89 ? 28.855 13.675 -0.304 1.00 20.15 96 ALA A N 1
ATOM 718 C CA . ALA A 1 89 ? 29.706 13.453 -1.461 1.00 19.12 96 ALA A CA 1
ATOM 719 C C . ALA A 1 89 ? 30.883 14.416 -1.454 1.00 19.58 96 ALA A C 1
ATOM 720 O O . ALA A 1 89 ? 30.702 15.633 -1.348 1.00 20.79 96 ALA A O 1
ATOM 722 N N . ASP A 1 90 ? 32.083 13.853 -1.556 1.00 18.30 97 ASP A N 1
ATOM 723 C CA . ASP A 1 90 ? 33.307 14.624 -1.736 1.00 18.48 97 ASP A CA 1
ATOM 724 C C . ASP A 1 90 ? 33.522 14.825 -3.242 1.00 19.22 97 ASP A C 1
ATOM 725 O O . ASP A 1 90 ? 32.610 14.576 -4.030 1.00 20.87 97 ASP A O 1
ATOM 730 N N . THR A 1 91 A 34.702 15.290 -3.644 1.00 19.46 97 THR A N 1
ATOM 731 C CA . THR A 1 91 A 35.010 15.503 -5.065 1.00 20.46 97 THR A CA 1
ATOM 732 C C . THR A 1 91 A 34.729 14.247 -5.902 1.00 19.60 97 THR A C 1
ATOM 733 O O . THR A 1 91 A 34.168 14.325 -6.997 1.00 21.06 97 THR A O 1
ATOM 737 N N . LEU A 1 92 B 35.133 13.097 -5.376 1.00 17.62 97 LEU A N 1
ATOM 738 C CA . LEU A 1 92 B 34.863 11.815 -6.018 1.00 16.83 97 LEU A CA 1
ATOM 739 C C . LEU A 1 92 B 33.997 10.911 -5.153 1.00 14.99 97 LEU A C 1
ATOM 740 O O . LEU A 1 92 B 32.988 10.388 -5.614 1.00 16.07 97 LEU A O 1
ATOM 745 N N . ALA A 1 93 ? 34.392 10.732 -3.899 1.00 14.45 98 ALA A N 1
ATOM 746 C CA . ALA A 1 93 ? 33.802 9.693 -3.059 1.00 15.78 98 ALA A CA 1
ATOM 747 C C . ALA A 1 93 ? 32.405 10.050 -2.582 1.00 15.11 98 ALA A C 1
ATOM 748 O O . ALA A 1 93 ? 32.148 11.183 -2.207 1.00 16.40 98 ALA A O 1
ATOM 750 N N . HIS A 1 94 ? 31.505 9.077 -2.624 1.00 14.34 99 HIS A N 1
ATOM 751 C CA . HIS A 1 94 ? 30.194 9.207 -2.001 1.00 13.54 99 HIS A CA 1
ATOM 752 C C . HIS A 1 94 ? 30.185 8.378 -0.748 1.00 13.91 99 HIS A C 1
ATOM 753 O O . HIS A 1 94 ? 30.821 7.331 -0.684 1.00 18.06 99 HIS A O 1
ATOM 760 N N . HIS A 1 95 ? 29.445 8.844 0.242 1.00 13.00 100 HIS A N 1
ATOM 761 C CA . HIS A 1 95 ? 29.386 8.175 1.532 1.00 13.51 100 HIS A CA 1
ATOM 762 C C . HIS A 1 95 ? 27.957 7.827 1.872 1.00 14.89 100 HIS A C 1
ATOM 763 O O . HIS A 1 95 ? 27.063 8.649 1.701 1.00 14.71 100 HIS A O 1
ATOM 770 N N . ASN A 1 96 ? 27.758 6.601 2.349 1.00 12.76 101 ASN A N 1
ATOM 771 C CA . ASN A 1 96 ? 26.431 6.092 2.704 1.00 13.34 101 ASN A CA 1
ATOM 772 C C . ASN A 1 96 ? 25.487 6.205 1.518 1.00 13.01 101 ASN A C 1
ATOM 773 O O . ASN A 1 96 ? 24.340 6.642 1.639 1.00 13.53 101 ASN A O 1
ATOM 778 N N . ASP A 1 97 ? 26.003 5.789 0.367 1.00 11.57 102 ASP A N 1
ATOM 779 C CA . ASP A 1 97 ? 25.304 5.945 -0.900 1.00 10.28 102 ASP A CA 1
ATOM 780 C C . ASP A 1 97 ? 24.418 4.725 -1.136 1.00 11.05 102 ASP A C 1
ATOM 781 O O . ASP A 1 97 ? 24.750 3.804 -1.885 1.00 12.26 102 ASP A O 1
ATOM 786 N N . ILE A 1 98 ? 23.267 4.741 -0.482 1.00 11.53 103 ILE A N 1
ATOM 787 C CA . ILE A 1 98 ? 22.368 3.594 -0.447 1.00 12.64 103 ILE A CA 1
ATOM 788 C C . ILE A 1 98 ? 20.961 4.112 -0.158 1.00 11.56 103 ILE A C 1
ATOM 789 O O . ILE A 1 98 ? 20.773 4.984 0.700 1.00 13.02 103 ILE A O 1
ATOM 794 N N . ALA A 1 99 ? 19.985 3.602 -0.898 1.00 12.40 104 ALA A N 1
ATOM 795 C CA . ALA A 1 99 ? 18.604 4.053 -0.784 1.00 13.24 104 ALA A CA 1
ATOM 796 C C . ALA A 1 99 ? 17.659 2.888 -0.992 1.00 12.06 104 ALA A C 1
ATOM 797 O O . ALA A 1 99 ? 17.992 1.934 -1.693 1.00 12.72 104 ALA A O 1
ATOM 799 N N . LEU A 1 100 ? 16.486 2.974 -0.369 1.00 13.12 105 LEU A N 1
ATOM 800 C CA . LEU A 1 100 ? 15.438 1.978 -0.534 1.00 13.55 105 LEU A CA 1
ATOM 801 C C . LEU A 1 100 ? 14.189 2.628 -1.102 1.00 13.56 105 LEU A C 1
ATOM 802 O O . LEU A 1 100 ? 13.811 3.736 -0.705 1.00 15.85 105 LEU A O 1
ATOM 807 N N . LEU A 1 101 ? 13.560 1.930 -2.042 1.00 12.34 106 LEU A N 1
ATOM 808 C CA . LEU A 1 101 ? 12.313 2.360 -2.649 1.00 11.84 106 LEU A CA 1
ATOM 809 C C . LEU A 1 101 ? 11.276 1.273 -2.417 1.00 12.81 106 LEU A C 1
ATOM 810 O O . LEU A 1 101 ? 11.435 0.155 -2.902 1.00 13.41 106 LEU A O 1
ATOM 815 N N . LYS A 1 102 ? 10.227 1.594 -1.665 1.00 13.62 107 LYS A N 1
ATOM 816 C CA . LYS A 1 102 ? 9.114 0.669 -1.490 1.00 12.91 107 LYS A CA 1
ATOM 817 C C . LYS A 1 102 ? 8.214 0.871 -2.693 1.00 13.32 107 LYS A C 1
ATOM 818 O O . LYS A 1 102 ? 7.746 1.985 -2.941 1.00 15.18 107 LYS A O 1
ATOM 824 N N . ILE A 1 103 ? 7.985 -0.201 -3.445 1.00 12.40 108 ILE A N 1
ATOM 825 C CA . ILE A 1 103 ? 7.276 -0.102 -4.716 1.00 13.28 108 ILE A CA 1
ATOM 826 C C . ILE A 1 103 ? 5.852 -0.624 -4.590 1.00 14.38 108 ILE A C 1
ATOM 827 O O . ILE A 1 103 ? 5.575 -1.538 -3.818 1.00 14.87 108 ILE A O 1
ATOM 832 N N . ARG A 1 104 ? 4.957 -0.019 -5.358 1.00 14.81 109 ARG A N 1
ATOM 833 C CA . ARG A 1 104 ? 3.547 -0.344 -5.304 1.00 15.08 109 ARG A CA 1
ATOM 834 C C . ARG A 1 104 ? 2.932 -0.063 -6.673 1.00 15.79 109 ARG A C 1
ATOM 835 O O . ARG A 1 104 ? 3.117 1.020 -7.231 1.00 16.53 109 ARG A O 1
ATOM 843 N N . SER A 1 105 ? 2.214 -1.041 -7.219 1.00 16.32 110 SER A N 1
ATOM 844 C CA . SER A 1 105 ? 1.499 -0.857 -8.484 1.00 17.47 110 SER A CA 1
ATOM 845 C C . SER A 1 105 ? 0.304 0.050 -8.234 1.00 17.64 110 SER A C 1
ATOM 846 O O . SER A 1 105 ? -0.027 0.327 -7.087 1.00 16.95 110 SER A O 1
ATOM 849 N N . LYS A 1 106 A -0.354 0.505 -9.296 1.00 18.70 110 LYS A N 1
ATOM 850 C CA . LYS A 1 106 A -1.558 1.327 -9.123 1.00 19.33 110 LYS A CA 1
ATOM 851 C C . LYS A 1 106 A -2.669 0.578 -8.358 1.00 18.57 110 LYS A C 1
ATOM 852 O O . LYS A 1 106 A -3.508 1.206 -7.714 1.00 17.80 110 LYS A O 1
ATOM 858 N N . GLU A 1 107 B -2.647 -0.753 -8.408 1.00 17.93 110 GLU A N 1
ATOM 859 C CA . GLU A 1 107 B -3.604 -1.595 -7.665 1.00 18.92 110 GLU A CA 1
ATOM 860 C C . GLU A 1 107 B -3.180 -1.875 -6.223 1.00 18.34 110 GLU A C 1
ATOM 861 O O . GLU A 1 107 B -3.927 -2.497 -5.464 1.00 18.83 110 GLU A O 1
ATOM 867 N N . GLY A 1 108 C -1.982 -1.435 -5.849 1.00 18.54 110 GLY A N 1
ATOM 868 C CA . GLY A 1 108 C -1.489 -1.593 -4.483 1.00 19.41 110 GLY A CA 1
ATOM 869 C C . GLY A 1 108 C -0.674 -2.850 -4.245 1.00 19.73 110 GLY A C 1
ATOM 870 O O . GLY A 1 108 C -0.415 -3.214 -3.096 1.00 23.43 110 GLY A O 1
ATOM 871 N N . ARG A 1 109 D -0.258 -3.507 -5.323 1.00 20.31 110 ARG A N 1
ATOM 872 C CA . ARG A 1 109 D 0.482 -4.764 -5.221 1.00 21.24 110 ARG A CA 1
ATOM 873 C C . ARG A 1 109 D 1.984 -4.576 -5.402 1.00 20.94 110 ARG A C 1
ATOM 874 O O . ARG A 1 109 D 2.446 -3.607 -6.011 1.00 20.28 110 ARG A O 1
ATOM 882 N N . CYS A 1 110 ? 2.732 -5.523 -4.853 1.00 19.88 111 CYS A N 1
ATOM 883 C CA . CYS A 1 110 ? 4.181 -5.570 -5.004 1.00 18.72 111 CYS A CA 1
ATOM 884 C C . CYS A 1 110 ? 4.541 -6.433 -6.222 1.00 17.94 111 CYS A C 1
ATOM 885 O O . CYS A 1 110 ? 3.662 -6.810 -6.999 1.00 16.90 111 CYS A O 1
ATOM 888 N N . ALA A 1 111 ? 5.826 -6.720 -6.402 1.00 16.72 112 ALA A N 1
ATOM 889 C CA . ALA A 1 111 ? 6.285 -7.508 -7.545 1.00 17.43 112 ALA A CA 1
ATOM 890 C C . ALA A 1 111 ? 5.739 -8.930 -7.496 1.00 18.48 112 ALA A C 1
ATOM 891 O O . ALA A 1 111 ? 5.601 -9.517 -6.427 1.00 20.15 112 ALA A O 1
ATOM 893 N N . GLN A 1 112 ? 5.418 -9.459 -8.671 1.00 19.71 113 GLN A N 1
ATOM 894 C CA . GLN A 1 112 ? 4.988 -10.842 -8.837 1.00 23.47 113 GLN A CA 1
ATOM 895 C C . GLN A 1 112 ? 6.121 -11.609 -9.522 1.00 21.25 113 GLN A C 1
ATOM 896 O O . GLN A 1 112 ? 6.512 -11.258 -10.634 1.00 21.92 113 GLN A O 1
ATOM 902 N N . PRO A 1 113 ? 6.652 -12.662 -8.871 1.00 20.65 114 PRO A N 1
ATOM 903 C CA . PRO A 1 113 ? 7.765 -13.384 -9.498 1.00 22.10 114 PRO A CA 1
ATOM 904 C C . PRO A 1 113 ? 7.408 -14.010 -10.852 1.00 19.44 114 PRO A C 1
ATOM 905 O O . PRO A 1 113 ? 6.286 -14.481 -11.049 1.00 20.14 114 PRO A O 1
ATOM 909 N N . SER A 1 114 ? 8.368 -13.994 -11.771 1.00 17.55 115 SER A N 1
ATOM 910 C CA . SER A 1 114 ? 8.200 -14.561 -13.110 1.00 18.33 115 SER A CA 1
ATOM 911 C C . SER A 1 114 ? 9.567 -14.877 -13.708 1.00 17.76 115 SER A C 1
ATOM 912 O O . SER A 1 114 ? 10.591 -14.700 -13.053 1.00 19.16 115 SER A O 1
ATOM 915 N N . ARG A 1 115 ? 9.580 -15.332 -14.959 1.00 19.15 116 ARG A N 1
ATOM 916 C CA . ARG A 1 115 ? 10.829 -15.569 -15.686 1.00 19.79 116 ARG A CA 1
ATOM 917 C C . ARG A 1 115 ? 11.709 -14.310 -15.763 1.00 19.02 116 ARG A C 1
ATOM 918 O O . ARG A 1 115 ? 12.937 -14.401 -15.797 1.00 19.88 116 ARG A O 1
ATOM 926 N N . THR A 1 116 ? 11.065 -13.146 -15.782 1.00 15.72 117 THR A N 1
ATOM 927 C CA . THR A 1 116 ? 11.743 -11.865 -15.972 1.00 15.02 117 THR A CA 1
ATOM 928 C C . THR A 1 116 ? 11.753 -10.954 -14.740 1.00 14.19 117 THR A C 1
ATOM 929 O O . THR A 1 116 ? 12.312 -9.857 -14.797 1.00 15.23 117 THR A O 1
ATOM 933 N N . ILE A 1 117 ? 11.132 -11.396 -13.647 1.00 13.33 118 ILE A N 1
ATOM 934 C CA . ILE A 1 117 ? 11.088 -10.631 -12.392 1.00 12.61 118 ILE A CA 1
ATOM 935 C C . ILE A 1 117 ? 11.415 -11.564 -11.229 1.00 13.51 118 ILE A C 1
ATOM 936 O O . ILE A 1 117 ? 10.645 -12.469 -10.912 1.00 14.77 118 ILE A O 1
ATOM 941 N N . GLN A 1 118 ? 12.565 -11.329 -10.602 1.00 13.97 119 GLN A N 1
ATOM 942 C CA . GLN A 1 118 ? 13.047 -12.155 -9.492 1.00 14.05 119 GLN A CA 1
ATOM 943 C C . GLN A 1 118 ? 13.816 -11.297 -8.500 1.00 12.62 119 GLN A C 1
ATOM 944 O O . GLN A 1 118 ? 14.443 -10.313 -8.878 1.00 15.52 119 GLN A O 1
ATOM 950 N N . THR A 1 119 ? 13.781 -11.677 -7.232 1.00 12.38 120 THR A N 1
ATOM 951 C CA . THR A 1 119 ? 14.597 -11.011 -6.233 1.00 13.88 120 THR A CA 1
ATOM 952 C C . THR A 1 119 ? 16.030 -11.526 -6.303 1.00 15.06 120 THR A C 1
ATOM 953 O O . THR A 1 119 ? 16.282 -12.636 -6.782 1.00 16.84 120 THR A O 1
ATOM 957 N N . ILE A 1 120 ? 16.956 -10.704 -5.817 1.00 13.79 121 ILE A N 1
ATOM 958 C CA . ILE A 1 120 ? 18.365 -11.082 -5.683 1.00 13.62 121 ILE A CA 1
ATOM 959 C C . ILE A 1 120 ? 18.688 -11.187 -4.197 1.00 14.69 121 ILE A C 1
ATOM 960 O O . ILE A 1 120 ? 18.255 -10.359 -3.406 1.00 14.59 121 ILE A O 1
ATOM 965 N N . ALA A 1 121 ? 19.449 -12.211 -3.827 1.00 14.87 122 ALA A N 1
ATOM 966 C CA . ALA A 1 121 ? 19.809 -12.439 -2.435 1.00 15.14 122 ALA A CA 1
ATOM 967 C C . ALA A 1 121 ? 20.769 -11.377 -1.909 1.00 14.58 122 ALA A C 1
ATOM 968 O O . ALA A 1 121 ? 21.638 -10.888 -2.639 1.00 16.07 122 ALA A O 1
ATOM 970 N N . LEU A 1 122 ? 20.596 -11.018 -0.642 1.00 16.67 123 LEU A N 1
ATOM 971 C CA . LEU A 1 122 ? 21.559 -10.183 0.066 1.00 18.67 123 LEU A CA 1
ATOM 972 C C . LEU A 1 122 ? 22.652 -11.064 0.661 1.00 18.38 123 LEU A C 1
ATOM 973 O O . LEU A 1 122 ? 22.410 -12.242 0.958 1.00 19.49 123 LEU A O 1
ATOM 978 N N . PRO A 1 123 ? 23.853 -10.498 0.860 1.00 17.55 124 PRO A N 1
ATOM 979 C CA . PRO A 1 123 ? 24.903 -11.242 1.550 1.00 16.67 124 PRO A CA 1
ATOM 980 C C . PRO A 1 123 ? 24.638 -11.306 3.046 1.00 19.90 124 PRO A C 1
ATOM 981 O O . PRO A 1 123 ? 23.810 -10.552 3.563 1.00 20.15 124 PRO A O 1
ATOM 985 N N . SER A 1 124 ? 25.330 -12.207 3.731 1.00 23.18 125 SER A N 1
ATOM 986 C CA . SER A 1 124 ? 25.350 -12.192 5.187 1.00 24.63 125 SER A CA 1
ATOM 987 C C . SER A 1 124 ? 26.387 -11.163 5.632 1.00 23.66 125 SER A C 1
ATOM 988 O O . SER A 1 124 ? 27.201 -10.703 4.827 1.00 25.38 125 SER A O 1
ATOM 991 N N . MET A 1 125 ? 26.350 -10.803 6.912 1.00 24.64 126 MET A N 1
ATOM 992 C CA . MET A 1 125 ? 27.171 -9.700 7.425 1.00 25.60 126 MET A CA 1
ATOM 993 C C . MET A 1 125 ? 28.658 -9.899 7.158 1.00 28.50 126 MET A C 1
ATOM 994 O O . MET A 1 125 ? 29.222 -10.949 7.465 1.00 30.43 126 MET A O 1
ATOM 999 N N . TYR A 1 126 ? 29.260 -8.883 6.543 1.00 29.20 127 TYR A N 1
ATOM 1000 C CA . TYR A 1 126 ? 30.697 -8.847 6.245 1.00 30.86 127 TYR A CA 1
ATOM 1001 C C . TYR A 1 126 ? 31.192 -9.965 5.321 1.00 31.23 127 TYR A C 1
ATOM 1002 O O . TYR A 1 126 ? 32.397 -10.144 5.163 1.00 35.04 127 TYR A O 1
ATOM 1011 N N . ASN A 1 127 ? 30.272 -10.698 4.705 1.00 28.34 128 ASN A N 1
ATOM 1012 C CA . ASN A 1 127 ? 30.636 -11.815 3.846 1.00 28.90 128 ASN A CA 1
ATOM 1013 C C . ASN A 1 127 ? 30.713 -11.385 2.389 1.00 27.58 128 ASN A C 1
ATOM 1014 O O . ASN A 1 127 ? 29.701 -11.330 1.695 1.00 26.99 128 ASN A O 1
ATOM 1019 N N . ASP A 1 128 ? 31.926 -11.078 1.943 1.00 23.59 129 ASP A N 1
ATOM 1020 C CA . ASP A 1 128 ? 32.183 -10.675 0.561 1.00 19.13 129 ASP A CA 1
ATOM 1021 C C . ASP A 1 128 ? 33.007 -11.723 -0.174 1.00 14.38 129 ASP A C 1
ATOM 1022 O O . ASP A 1 128 ? 33.647 -12.562 0.457 1.00 21.02 129 ASP A O 1
ATOM 1027 N N . PRO A 1 129 ? 33.010 -11.659 -1.522 1.00 22.38 130 PRO A N 1
ATOM 1028 C CA . PRO A 1 129 ? 33.941 -12.501 -2.263 1.00 22.66 130 PRO A CA 1
ATOM 1029 C C . PRO A 1 129 ? 35.379 -12.038 -2.050 1.00 23.21 130 PRO A C 1
ATOM 1030 O O . PRO A 1 129 ? 35.610 -10.906 -1.618 1.00 22.97 130 PRO A O 1
ATOM 1034 N N . GLN A 1 130 ? 36.331 -12.912 -2.357 1.00 23.52 131 GLN A N 1
ATOM 1035 C CA . GLN A 1 130 ? 37.749 -12.576 -2.249 1.00 24.87 131 GLN A CA 1
ATOM 1036 C C . GLN A 1 130 ? 38.121 -11.625 -3.386 1.00 22.61 131 GLN A C 1
ATOM 1037 O O . GLN A 1 130 ? 37.504 -11.663 -4.451 1.00 20.19 131 GLN A O 1
ATOM 1043 N N . PHE A 1 131 ? 39.120 -10.770 -3.172 1.00 24.35 132 PHE A N 1
ATOM 1044 C CA . PHE A 1 131 ? 39.600 -9.919 -4.261 1.00 24.12 132 PHE A CA 1
ATOM 1045 C C . PHE A 1 131 ? 40.143 -10.806 -5.388 1.00 20.50 132 PHE A C 1
ATOM 1046 O O . PHE A 1 131 ? 40.696 -11.883 -5.139 1.00 22.14 132 PHE A O 1
ATOM 1054 N N . GLY A 1 132 ? 39.937 -10.362 -6.624 1.00 17.84 133 GLY A N 1
ATOM 1055 C CA . GLY A 1 132 ? 40.228 -11.170 -7.803 1.00 18.18 133 GLY A CA 1
ATOM 1056 C C . GLY A 1 132 ? 38.997 -11.883 -8.349 1.00 18.27 133 GLY A C 1
ATOM 1057 O O . GLY A 1 132 ? 39.018 -12.366 -9.478 1.00 21.89 133 GLY A O 1
ATOM 1058 N N . THR A 1 133 ? 37.929 -11.948 -7.553 1.00 17.79 134 THR A N 1
ATOM 1059 C CA . THR A 1 133 ? 36.678 -12.590 -7.965 1.00 18.37 134 THR A CA 1
ATOM 1060 C C . THR A 1 133 ? 36.013 -11.779 -9.068 1.00 16.66 134 THR A C 1
ATOM 1061 O O . THR A 1 133 ? 36.007 -10.547 -9.031 1.00 18.31 134 THR A O 1
ATOM 1065 N N . SER A 1 134 ? 35.459 -12.481 -10.050 1.00 15.45 135 SER A N 1
ATOM 1066 C CA . SER A 1 134 ? 34.696 -11.848 -11.115 1.00 15.15 135 SER A CA 1
ATOM 1067 C C . SER A 1 134 ? 33.242 -11.677 -10.698 1.00 15.00 135 SER A C 1
ATOM 1068 O O . SER A 1 134 ? 32.623 -12.605 -10.173 1.00 15.48 135 SER A O 1
ATOM 1071 N N . CYS A 1 135 ? 32.708 -10.484 -10.951 1.00 13.45 136 CYS A N 1
ATOM 1072 C CA . CYS A 1 135 ? 31.323 -10.137 -10.636 1.00 12.93 136 CYS A CA 1
ATOM 1073 C C . CYS A 1 135 ? 30.730 -9.406 -11.818 1.00 12.19 136 CYS A C 1
ATOM 1074 O O . CYS A 1 135 ? 31.467 -8.925 -12.670 1.00 14.00 136 CYS A O 1
ATOM 1077 N N . GLU A 1 136 ? 29.405 -9.331 -11.876 1.00 12.60 137 GLU A N 1
ATOM 1078 C CA . GLU A 1 136 ? 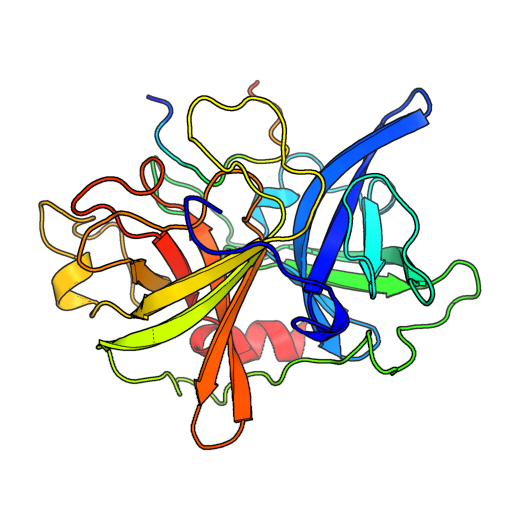28.732 -8.668 -13.000 1.00 12.46 137 GLU A CA 1
ATOM 1079 C C . GLU A 1 136 ? 28.064 -7.371 -12.556 1.00 11.91 137 GLU A C 1
ATOM 1080 O O . GLU A 1 136 ? 27.597 -7.241 -11.427 1.00 13.27 137 GLU A O 1
ATOM 1086 N N . ILE A 1 137 ? 28.046 -6.409 -13.465 1.00 12.61 138 ILE A N 1
ATOM 1087 C CA . ILE A 1 137 ? 27.265 -5.195 -13.289 1.00 12.96 138 ILE A CA 1
ATOM 1088 C C . ILE A 1 137 ? 26.296 -5.089 -14.459 1.00 12.02 138 ILE A C 1
ATOM 1089 O O . ILE A 1 137 ? 26.552 -5.632 -15.528 1.00 13.12 138 ILE A O 1
ATOM 1094 N N . THR A 1 138 ? 25.182 -4.407 -14.235 1.00 12.88 139 THR A N 1
ATOM 1095 C CA . THR A 1 138 ? 24.112 -4.293 -15.220 1.00 13.72 139 THR A CA 1
ATOM 1096 C C . THR A 1 138 ? 23.596 -2.861 -15.217 1.00 10.67 139 THR A C 1
ATOM 1097 O O . THR A 1 138 ? 23.494 -2.248 -14.155 1.00 11.27 139 THR A O 1
ATOM 1101 N N . GLY A 1 139 ? 23.268 -2.325 -16.386 1.00 10.69 140 GLY A N 1
ATOM 1102 C CA . GLY A 1 139 ? 22.683 -0.998 -16.431 1.00 8.88 140 GLY A CA 1
ATOM 1103 C C . GLY A 1 139 ? 22.425 -0.427 -17.810 1.00 10.20 140 GLY A C 1
ATOM 1104 O O . GLY A 1 139 ? 22.841 -0.987 -18.830 1.00 11.60 140 GLY A O 1
ATOM 1105 N N . PHE A 1 140 ? 21.726 0.706 -17.804 1.00 11.67 141 PHE A N 1
ATOM 1106 C CA . PHE A 1 140 ? 21.418 1.492 -18.993 1.00 12.11 141 PHE A CA 1
ATOM 1107 C C . PHE A 1 140 ? 22.337 2.709 -19.137 1.00 11.35 141 PHE A C 1
ATOM 1108 O O . PHE A 1 140 ? 22.024 3.630 -19.887 1.00 12.77 141 PHE A O 1
ATOM 1116 N N . GLY A 1 141 ? 23.459 2.726 -18.426 1.00 10.39 142 GLY A N 1
ATOM 1117 C CA . GLY A 1 141 ? 24.347 3.894 -18.452 1.00 9.72 142 GLY A CA 1
ATOM 1118 C C . GLY A 1 141 ? 25.103 4.072 -19.756 1.00 10.70 142 GLY A C 1
ATOM 1119 O O . GLY A 1 141 ? 25.050 3.227 -20.651 1.00 11.57 142 GLY A O 1
ATOM 1120 N N . LYS A 1 142 ? 25.824 5.181 -19.857 1.00 11.01 143 LYS A N 1
ATOM 1121 C CA . LYS A 1 142 ? 26.565 5.521 -21.082 1.00 11.49 143 LYS A CA 1
ATOM 1122 C C . LYS A 1 142 ? 27.492 4.401 -21.546 1.00 10.40 143 LYS A C 1
ATOM 1123 O O . LYS A 1 142 ? 28.107 3.714 -20.733 1.00 11.44 143 LYS A O 1
ATOM 1129 N N . GLU A 1 143 ? 27.600 4.247 -22.862 1.00 10.26 144 GLU A N 1
ATOM 1130 C CA . GLU A 1 143 ? 28.528 3.286 -23.472 1.00 11.76 144 GLU A CA 1
ATOM 1131 C C . GLU A 1 143 ? 29.908 3.888 -23.736 1.00 11.92 144 GLU A C 1
ATOM 1132 O O . GLU A 1 143 ? 30.877 3.161 -23.940 1.00 12.71 144 GLU A O 1
ATOM 1138 N N . GLN A 1 144 ? 29.973 5.216 -23.762 1.00 11.37 145 GLN A N 1
ATOM 1139 C CA . GLN A 1 144 ? 31.222 5.958 -23.886 1.00 13.04 145 GLN A CA 1
ATOM 1140 C C . GLN A 1 144 ? 31.051 7.245 -23.106 1.00 14.02 145 GLN A C 1
ATOM 1141 O O . GLN A 1 144 ? 29.954 7.795 -23.059 1.00 12.84 145 GLN A O 1
ATOM 1147 N N . SER A 1 145 ? 32.135 7.740 -22.522 1.00 15.00 146 SER A N 1
ATOM 1148 C CA . SER A 1 145 ? 32.095 8.994 -21.763 1.00 16.64 146 SER A CA 1
ATOM 1149 C C . SER A 1 145 ? 31.593 10.176 -22.601 1.00 14.62 146 SER A C 1
ATOM 1150 O O . SER A 1 145 ? 30.987 11.107 -22.068 1.00 17.39 146 SER A O 1
ATOM 1153 N N . THR A 1 146 ? 31.831 10.118 -23.907 1.00 14.68 147 THR A N 1
ATOM 1154 C CA . THR A 1 146 ? 31.434 11.179 -24.827 1.00 16.65 147 THR A CA 1
ATOM 1155 C C . THR A 1 146 ? 29.966 11.108 -25.268 1.00 16.26 147 THR A C 1
ATOM 1156 O O . THR A 1 146 ? 29.470 12.032 -25.900 1.00 20.67 147 THR A O 1
ATOM 1160 N N . ASP A 1 147 ? 29.263 10.029 -24.936 1.00 16.59 148 ASP A N 1
ATOM 1161 C CA . ASP A 1 147 ? 27.844 9.923 -25.289 1.00 18.25 148 ASP A CA 1
ATOM 1162 C C . ASP A 1 147 ? 27.020 10.874 -24.421 1.00 16.24 148 ASP A C 1
ATOM 1163 O O . ASP A 1 147 ? 27.351 11.100 -23.259 1.00 18.48 148 ASP A O 1
ATOM 1168 N N . TYR A 1 148 ? 25.961 11.447 -24.988 1.00 15.98 149 TYR A N 1
ATOM 1169 C CA . TYR A 1 148 ? 25.013 12.259 -24.204 1.00 16.67 149 TYR A CA 1
ATOM 1170 C C . TYR A 1 148 ? 23.656 11.566 -24.052 1.00 16.74 149 TYR A C 1
ATOM 1171 O O . TYR A 1 148 ? 22.777 12.061 -23.348 1.00 19.84 149 TYR A O 1
ATOM 1180 N N . LEU A 1 149 ? 23.497 10.429 -24.728 1.00 16.26 150 LEU A N 1
ATOM 1181 C CA . LEU A 1 149 ? 22.304 9.599 -24.620 1.00 16.65 150 LEU A CA 1
ATOM 1182 C C . LEU A 1 149 ? 22.683 8.234 -24.080 1.00 16.39 150 LEU A C 1
ATOM 1183 O O . LEU A 1 149 ? 23.820 7.786 -24.224 1.00 17.84 150 LEU A O 1
ATOM 1188 N N . TYR A 1 150 ? 21.707 7.586 -23.463 1.00 15.16 151 TYR A N 1
ATOM 1189 C CA . TYR A 1 150 ? 21.865 6.238 -22.944 1.00 13.70 151 TYR A CA 1
ATOM 1190 C C . TYR A 1 150 ? 21.462 5.215 -24.007 1.00 14.34 151 TYR A C 1
ATOM 1191 O O . TYR A 1 150 ? 20.649 5.515 -24.885 1.00 15.59 151 TYR A O 1
ATOM 1200 N N . PRO A 1 151 ? 22.025 3.997 -23.934 1.00 13.85 152 PRO A N 1
ATOM 1201 C CA . PRO A 1 151 ? 21.632 2.959 -24.882 1.00 15.34 152 PRO A CA 1
ATOM 1202 C C . PRO A 1 151 ? 20.201 2.512 -24.660 1.00 12.74 152 PRO A C 1
ATOM 1203 O O . PRO A 1 151 ? 19.708 2.529 -23.530 1.00 14.06 152 PRO A O 1
ATOM 1207 N N . GLU A 1 152 ? 19.554 2.090 -25.733 1.00 15.38 153 GLU A N 1
ATOM 1208 C CA . GLU A 1 152 ? 18.178 1.632 -25.663 1.00 14.94 153 GLU A CA 1
ATOM 1209 C C . GLU A 1 152 ? 18.047 0.245 -25.056 1.00 15.54 153 GLU A C 1
ATOM 1210 O O . GLU A 1 152 ? 17.037 -0.059 -24.437 1.00 17.73 153 GLU A O 1
ATOM 1216 N N . GLN A 1 153 ? 19.076 -0.579 -25.230 1.00 13.18 154 GLN A N 1
ATOM 1217 C CA . GLN A 1 153 ? 19.075 -1.950 -24.735 1.00 12.82 154 GLN A CA 1
ATOM 1218 C C . GLN A 1 153 ? 19.941 -2.061 -23.486 1.00 12.81 154 GLN A C 1
ATOM 1219 O O . GLN A 1 153 ? 21.025 -1.491 -23.423 1.00 12.59 154 GLN A O 1
ATOM 1225 N N . LEU A 1 154 ? 19.457 -2.819 -22.507 1.00 11.46 155 LEU A N 1
ATOM 1226 C CA . LEU A 1 154 ? 20.184 -3.074 -21.268 1.00 11.31 155 LEU A CA 1
ATOM 1227 C C . LEU A 1 154 ? 21.541 -3.707 -21.557 1.00 11.45 155 LEU A C 1
ATOM 1228 O O . LEU A 1 154 ? 21.677 -4.472 -22.509 1.00 12.18 155 LEU A O 1
ATOM 1233 N N . LYS A 1 155 ? 22.537 -3.390 -20.735 1.00 11.73 156 LYS A N 1
ATOM 1234 C CA . LYS A 1 155 ? 23.880 -3.944 -20.883 1.00 11.42 156 LYS A CA 1
ATOM 1235 C C . LYS A 1 155 ? 24.351 -4.591 -19.589 1.00 10.88 156 LYS A C 1
ATOM 1236 O O . LYS A 1 155 ? 23.843 -4.296 -18.508 1.00 10.75 156 LYS A O 1
ATOM 1242 N N . MET A 1 156 ? 25.327 -5.481 -19.720 1.00 12.77 157 MET A N 1
ATOM 1243 C CA . MET A 1 156 ? 26.039 -6.027 -18.577 1.00 12.51 157 MET A CA 1
ATOM 1244 C C . MET A 1 156 ? 27.515 -6.123 -18.909 1.00 11.17 157 MET A C 1
ATOM 1245 O O . MET A 1 156 ? 27.910 -6.112 -20.078 1.00 11.94 157 MET A O 1
ATOM 1250 N N . THR A 1 157 ? 28.336 -6.232 -17.881 1.00 12.24 158 THR A N 1
ATOM 1251 C CA . THR A 1 157 ? 29.721 -6.609 -18.083 1.00 11.71 158 THR A CA 1
ATOM 1252 C C . THR A 1 157 ? 30.233 -7.327 -16.850 1.00 11.72 158 THR A C 1
ATOM 1253 O O . THR A 1 157 ? 29.548 -7.392 -15.835 1.00 12.71 158 THR A O 1
ATOM 1257 N N . VAL A 1 158 ? 31.426 -7.884 -16.974 1.00 12.99 159 VAL A N 1
ATOM 1258 C CA . VAL A 1 158 ? 32.080 -8.574 -15.880 1.00 12.73 159 VAL A CA 1
ATOM 1259 C C . VAL A 1 158 ? 33.351 -7.818 -15.503 1.00 11.72 159 VAL A C 1
ATOM 1260 O O . VAL A 1 158 ? 34.150 -7.456 -16.372 1.00 13.86 159 VAL A O 1
ATOM 1264 N N . VAL A 1 159 ? 33.512 -7.582 -14.207 1.00 11.89 160 VAL A N 1
ATOM 1265 C CA . VAL A 1 159 ? 34.677 -6.894 -13.660 1.00 13.22 160 VAL A CA 1
ATOM 1266 C C . VAL A 1 159 ? 35.221 -7.716 -12.494 1.00 13.79 160 VAL A C 1
ATOM 1267 O O . VAL A 1 159 ? 34.529 -8.589 -11.970 1.00 15.00 160 VAL A O 1
ATOM 1271 N N . LYS A 1 160 ? 36.463 -7.452 -12.113 1.00 12.98 161 LYS A N 1
ATOM 1272 C CA . LYS A 1 160 ? 37.102 -8.163 -11.010 1.00 13.52 161 LYS A CA 1
ATOM 1273 C C . LYS A 1 160 ? 37.210 -7.265 -9.786 1.00 12.96 161 LYS A C 1
ATOM 1274 O O . LYS A 1 160 ? 37.551 -6.082 -9.903 1.00 13.36 161 LYS A O 1
ATOM 1280 N N . LEU A 1 161 ? 36.928 -7.833 -8.616 1.00 12.17 162 LEU A N 1
ATOM 1281 C CA . LEU A 1 161 ? 37.066 -7.106 -7.358 1.00 13.30 162 LEU A CA 1
ATOM 1282 C C . LEU A 1 161 ? 38.534 -6.824 -7.071 1.00 14.22 162 LEU A C 1
ATOM 1283 O O . LEU A 1 161 ? 39.396 -7.676 -7.278 1.00 14.90 162 LEU A O 1
ATOM 1288 N N . ILE A 1 162 ? 38.790 -5.611 -6.593 1.00 13.49 163 ILE A N 1
ATOM 1289 C CA . ILE A 1 162 ? 40.124 -5.110 -6.311 1.00 12.64 163 ILE A CA 1
ATOM 1290 C C . ILE A 1 162 ? 40.246 -4.956 -4.800 1.00 13.53 163 ILE A C 1
ATOM 1291 O O . ILE A 1 162 ? 39.309 -4.504 -4.137 1.00 15.64 163 ILE A O 1
ATOM 1296 N N . SER A 1 163 ? 41.398 -5.334 -4.250 1.00 14.11 164 SER A N 1
ATOM 1297 C CA . SER A 1 163 ? 41.613 -5.235 -2.810 1.00 14.21 164 SER A CA 1
ATOM 1298 C C . SER A 1 163 ? 41.587 -3.787 -2.340 1.00 15.18 164 SER A C 1
ATOM 1299 O O . SER A 1 163 ? 41.899 -2.873 -3.102 1.00 15.19 164 SER A O 1
ATOM 1302 N N . HIS A 1 164 ? 41.216 -3.593 -1.079 1.00 16.25 165 HIS A N 1
ATOM 1303 C CA . HIS A 1 164 ? 41.266 -2.283 -0.444 1.00 18.42 165 HIS A CA 1
ATOM 1304 C C . HIS A 1 164 ? 42.677 -1.694 -0.534 1.00 17.76 165 HIS A C 1
ATOM 1305 O O . HIS A 1 164 ? 42.850 -0.515 -0.833 1.00 16.98 165 HIS A O 1
ATOM 1312 N N . ARG A 1 165 ? 43.684 -2.527 -0.292 1.00 15.94 166 ARG A N 1
ATOM 1313 C CA . ARG A 1 165 ? 45.078 -2.086 -0.340 1.00 18.77 166 ARG A CA 1
ATOM 1314 C C . ARG A 1 165 ? 45.446 -1.523 -1.708 1.00 15.93 166 ARG A C 1
ATOM 1315 O O . ARG A 1 165 ? 46.088 -0.477 -1.810 1.00 16.50 166 ARG A O 1
ATOM 1323 N N . GLU A 1 166 ? 45.032 -2.222 -2.759 1.00 14.15 167 GLU A N 1
ATOM 1324 C CA . GLU A 1 166 ? 45.287 -1.764 -4.119 1.00 14.67 167 GLU A CA 1
ATOM 1325 C C . GLU A 1 166 ? 44.518 -0.476 -4.413 1.00 14.71 167 GLU A C 1
ATOM 1326 O O . GLU A 1 166 ? 45.081 0.479 -4.947 1.00 14.27 167 GLU A O 1
ATOM 1332 N N . CYS A 1 167 ? 43.238 -0.442 -4.052 1.00 13.62 168 CYS A N 1
ATOM 1333 C CA . CYS A 1 167 ? 42.407 0.712 -4.379 1.00 15.47 168 CYS A CA 1
ATOM 1334 C C . CYS A 1 167 ? 42.833 1.975 -3.625 1.00 14.34 168 CYS A C 1
ATOM 1335 O O . CYS A 1 167 ? 42.545 3.092 -4.064 1.00 13.62 168 CYS A O 1
ATOM 1338 N N . GLN A 1 168 ? 43.528 1.787 -2.504 1.00 13.46 169 GLN A N 1
ATOM 1339 C CA . GLN A 1 168 ? 44.040 2.900 -1.706 1.00 13.75 169 GLN A CA 1
ATOM 1340 C C . GLN A 1 168 ? 45.439 3.364 -2.121 1.00 14.72 169 GLN A C 1
ATOM 1341 O O . GLN A 1 168 ? 46.028 4.224 -1.459 1.00 16.25 169 GLN A O 1
ATOM 1347 N N . GLN A 1 169 ? 45.970 2.821 -3.213 1.00 14.64 170 GLN A N 1
ATOM 1348 C CA . GLN A 1 169 ? 47.259 3.285 -3.712 1.00 16.18 170 GLN A CA 1
ATOM 1349 C C . GLN A 1 169 ? 47.136 4.729 -4.207 1.00 17.00 170 GLN A C 1
ATOM 1350 O O . GLN A 1 169 ? 46.053 5.151 -4.622 1.00 16.41 170 GLN A O 1
ATOM 1356 N N . PRO A 1 170 A 48.245 5.496 -4.152 1.00 18.10 170 PRO A N 1
ATOM 1357 C CA . PRO A 1 170 A 48.169 6.915 -4.521 1.00 18.72 170 PRO A CA 1
ATOM 1358 C C . PRO A 1 170 A 47.653 7.176 -5.935 1.00 19.22 170 PRO A C 1
ATOM 1359 O O . PRO A 1 170 A 46.965 8.169 -6.157 1.00 22.29 170 PRO A O 1
ATOM 1363 N N . HIS A 1 171 B 47.979 6.294 -6.874 1.00 18.36 170 HIS A N 1
ATOM 1364 C CA . HIS A 1 171 B 47.542 6.473 -8.262 1.00 18.83 170 HIS A CA 1
ATOM 1365 C C . HIS A 1 171 B 46.151 5.956 -8.516 1.00 17.33 170 HIS A C 1
ATOM 1366 O O . HIS A 1 171 B 45.581 6.203 -9.582 1.00 17.04 170 HIS A O 1
ATOM 1373 N N . TYR A 1 172 ? 45.617 5.231 -7.541 1.00 16.14 171 TYR A N 1
ATOM 1374 C CA . TYR A 1 172 ? 44.228 4.822 -7.564 1.00 15.92 171 TYR A CA 1
ATOM 1375 C C . TYR A 1 172 ? 43.419 5.907 -6.842 1.00 14.03 171 TYR A C 1
ATOM 1376 O O . TYR A 1 172 ? 43.333 7.017 -7.350 1.00 14.95 171 TYR A O 1
ATOM 1385 N N . TYR A 1 173 ? 42.867 5.628 -5.667 1.00 12.31 172 TYR A N 1
ATOM 1386 C CA . TYR A 1 173 ? 42.053 6.621 -4.961 1.00 12.03 172 TYR A CA 1
ATOM 1387 C C . TYR A 1 173 ? 42.586 7.035 -3.593 1.00 12.69 172 TYR A C 1
ATOM 1388 O O . TYR A 1 173 ? 41.935 7.801 -2.891 1.00 14.33 172 TYR A O 1
ATOM 1397 N N . GLY A 1 174 ? 43.756 6.541 -3.205 1.00 13.50 173 GLY A N 1
ATOM 1398 C CA . GLY A 1 174 ? 44.298 6.863 -1.888 1.00 11.94 173 GLY A CA 1
ATOM 1399 C C . GLY A 1 174 ? 43.308 6.575 -0.770 1.00 13.49 173 GLY A C 1
ATOM 1400 O O . GLY A 1 174 ? 42.577 5.587 -0.809 1.00 14.03 173 GLY A O 1
ATOM 1401 N N . SER A 1 175 ? 43.258 7.466 0.214 1.00 12.75 174 SER A N 1
ATOM 1402 C CA . SER A 1 175 ? 42.394 7.283 1.374 1.00 13.02 174 SER A CA 1
ATOM 1403 C C . SER A 1 175 ? 40.939 7.698 1.124 1.00 12.96 174 SER A C 1
ATOM 1404 O O . SER A 1 175 ? 40.126 7.674 2.038 1.00 14.47 174 SER A O 1
ATOM 1407 N N . GLU A 1 176 ? 40.607 8.054 -0.117 1.00 13.74 175 GLU A N 1
ATOM 1408 C CA . GLU A 1 176 ? 39.227 8.381 -0.474 1.00 14.53 175 GLU A CA 1
ATOM 1409 C C . GLU A 1 176 ? 38.329 7.140 -0.453 1.00 13.96 175 GLU A C 1
ATOM 1410 O O . GLU A 1 176 ? 37.124 7.252 -0.251 1.00 15.75 175 GLU A O 1
ATOM 1416 N N . VAL A 1 177 ? 38.925 5.967 -0.660 1.00 14.09 176 VAL A N 1
ATOM 1417 C CA . VAL A 1 177 ? 38.206 4.697 -0.554 1.00 15.07 176 VAL A CA 1
ATOM 1418 C C . VAL A 1 177 ? 38.241 4.205 0.887 1.00 15.48 176 VAL A C 1
ATOM 1419 O O . VAL A 1 177 ? 39.295 4.210 1.517 1.00 18.70 176 VAL A O 1
ATOM 1423 N N . THR A 1 178 ? 37.086 3.772 1.391 1.00 15.67 177 THR A N 1
ATOM 1424 C CA . THR A 1 178 ? 36.948 3.299 2.768 1.00 16.14 177 THR A CA 1
ATOM 1425 C C . THR A 1 178 ? 36.499 1.833 2.796 1.00 15.09 177 THR A C 1
ATOM 1426 O O . THR A 1 178 ? 36.204 1.243 1.757 1.00 15.29 177 THR A O 1
ATOM 1430 N N . THR A 1 179 ? 36.429 1.262 3.995 1.00 16.66 178 THR A N 1
ATOM 1431 C CA . THR A 1 179 ? 36.020 -0.138 4.159 1.00 16.33 178 THR A CA 1
ATOM 1432 C C . THR A 1 179 ? 34.527 -0.388 3.910 1.00 16.33 178 THR A C 1
ATOM 1433 O O . THR A 1 179 ? 34.102 -1.542 3.843 1.00 18.14 178 THR A O 1
ATOM 1437 N N . LYS A 1 180 ? 33.740 0.680 3.769 1.00 13.62 179 LYS A N 1
ATOM 1438 C CA . LYS A 1 180 ? 32.322 0.563 3.410 1.00 12.54 179 LYS A CA 1
ATOM 1439 C C . LYS A 1 180 ? 32.115 0.577 1.895 1.00 12.33 179 LYS A C 1
ATOM 1440 O O . LYS A 1 180 ? 30.980 0.615 1.420 1.00 13.36 179 LYS A O 1
ATOM 1446 N N . MET A 1 181 ? 33.221 0.533 1.155 1.00 13.30 180 MET A N 1
ATOM 1447 C CA . MET A 1 181 ? 33.230 0.565 -0.303 1.00 12.10 180 MET A CA 1
ATOM 1448 C C . MET A 1 181 ? 33.959 -0.651 -0.853 1.00 12.74 180 MET A C 1
ATOM 1449 O O . MET A 1 181 ? 34.822 -1.225 -0.183 1.00 14.53 180 MET A O 1
ATOM 1454 N N . LEU A 1 182 ? 33.599 -1.028 -2.076 1.00 12.36 181 LEU A N 1
ATOM 1455 C CA . LEU A 1 182 ? 34.303 -2.051 -2.843 1.00 13.57 181 LEU A CA 1
ATOM 1456 C C . LEU A 1 182 ? 34.712 -1.480 -4.187 1.00 13.28 181 LEU A C 1
ATOM 1457 O O . LEU A 1 182 ? 33.926 -0.797 -4.834 1.00 13.15 181 LEU A O 1
ATOM 1462 N N . CYS A 1 183 ? 35.939 -1.769 -4.598 1.00 15.88 182 CYS A N 1
ATOM 1463 C CA . CYS A 1 183 ? 36.424 -1.388 -5.920 1.00 13.29 182 CYS A CA 1
ATOM 1464 C C . CYS A 1 183 ? 36.379 -2.586 -6.847 1.00 11.15 182 CYS A C 1
ATOM 1465 O O . CYS A 1 183 ? 36.631 -3.722 -6.418 1.00 12.36 182 CYS A O 1
ATOM 1468 N N . ALA A 1 184 ? 36.057 -2.325 -8.112 1.00 9.73 183 ALA A N 1
ATOM 1469 C CA . ALA A 1 184 ? 36.074 -3.357 -9.140 1.00 10.07 183 ALA A CA 1
ATOM 1470 C C . ALA A 1 184 ? 36.401 -2.729 -10.479 1.00 11.26 183 ALA A C 1
ATOM 1471 O O . ALA A 1 184 ? 35.999 -1.601 -10.751 1.00 11.86 183 ALA A O 1
ATOM 1473 N N . ALA A 1 185 ? 37.133 -3.466 -11.306 1.00 11.41 184 ALA A N 1
ATOM 1474 C CA . ALA A 1 185 ? 37.527 -2.976 -12.618 1.00 11.87 184 ALA A CA 1
ATOM 1475 C C . ALA A 1 185 ? 37.982 -4.119 -13.506 1.00 12.87 184 ALA A C 1
ATOM 1476 O O . ALA A 1 185 ? 38.113 -5.268 -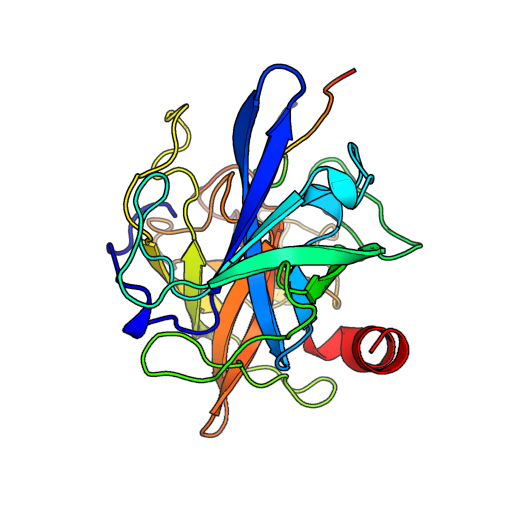13.070 1.00 14.77 184 ALA A O 1
ATOM 1478 N N . ASP A 1 186 ? 38.228 -3.766 -14.758 1.00 13.22 185 ASP A N 1
ATOM 1479 C CA . ASP A 1 186 ? 38.807 -4.652 -15.745 1.00 14.05 185 ASP A CA 1
ATOM 1480 C C . ASP A 1 186 ? 40.326 -4.505 -15.667 1.00 16.38 185 ASP A C 1
ATOM 1481 O O . ASP A 1 186 ? 40.829 -3.384 -15.686 1.00 15.60 185 ASP A O 1
ATOM 1486 N N . PRO A 1 187 A 41.069 -5.627 -15.572 1.00 18.57 185 PRO A N 1
ATOM 1487 C CA . PRO A 1 187 A 42.533 -5.528 -15.536 1.00 20.49 185 PRO A CA 1
ATOM 1488 C C . PRO A 1 187 A 43.158 -4.714 -16.678 1.00 19.96 185 PRO A C 1
ATOM 1489 O O . PRO A 1 187 A 44.208 -4.098 -16.483 1.00 21.94 185 PRO A O 1
ATOM 1493 N N . GLN A 1 188 B 42.515 -4.710 -17.844 1.00 17.84 185 GLN A N 1
ATOM 1494 C CA . GLN A 1 188 B 42.976 -3.932 -19.001 1.00 18.95 185 GLN A CA 1
ATOM 1495 C C . GLN A 1 188 B 42.218 -2.614 -19.213 1.00 17.43 185 GLN A C 1
ATOM 1496 O O . GLN A 1 188 B 42.443 -1.913 -20.205 1.00 18.89 185 GLN A O 1
ATOM 1502 N N . TRP A 1 189 ? 41.322 -2.288 -18.283 1.00 16.38 186 TRP A N 1
ATOM 1503 C CA . TRP A 1 189 ? 40.645 -0.982 -18.254 1.00 17.44 186 TRP A CA 1
ATOM 1504 C C . TRP A 1 189 ? 39.778 -0.729 -19.488 1.00 16.86 186 TRP A C 1
ATOM 1505 O O . TRP A 1 189 ? 39.653 0.404 -19.943 1.00 18.88 186 TRP A O 1
ATOM 1516 N N . LYS A 1 190 ? 39.160 -1.785 -20.007 1.00 16.01 187 LYS A N 1
ATOM 1517 C CA . LYS A 1 190 ? 38.372 -1.691 -21.237 1.00 17.02 187 LYS A CA 1
ATOM 1518 C C . LYS A 1 190 ? 36.868 -1.701 -20.987 1.00 14.68 187 LYS A C 1
ATOM 1519 O O . LYS A 1 190 ? 36.096 -1.376 -21.885 1.00 17.77 187 LYS A O 1
ATOM 1525 N N . THR A 1 191 ? 36.454 -2.079 -19.784 1.00 13.42 188 THR A N 1
ATOM 1526 C CA . THR A 1 191 ? 35.037 -2.168 -19.463 1.00 12.72 188 THR A CA 1
ATOM 1527 C C . THR A 1 191 ? 34.817 -1.680 -18.034 1.00 12.33 188 THR A C 1
ATOM 1528 O O . THR A 1 191 ? 35.683 -1.849 -17.177 1.00 12.70 188 THR A O 1
ATOM 1532 N N . ASP A 1 192 ? 33.677 -1.037 -17.797 1.00 12.06 189 ASP A N 1
ATOM 1533 C CA . ASP A 1 192 ? 33.420 -0.349 -16.529 1.00 11.76 189 ASP A CA 1
ATOM 1534 C C . ASP A 1 192 ? 31.972 0.131 -16.498 1.00 10.69 189 ASP A C 1
ATOM 1535 O O . ASP A 1 192 ? 31.294 0.170 -17.524 1.00 12.18 189 ASP A O 1
ATOM 1540 N N . SER A 1 193 ? 31.503 0.520 -15.322 1.00 11.28 190 SER A N 1
ATOM 1541 C CA . SER A 1 193 ? 30.252 1.265 -15.228 1.00 10.74 190 SER A CA 1
ATOM 1542 C C . SER A 1 193 ? 30.504 2.717 -15.646 1.00 12.12 190 SER A C 1
ATOM 1543 O O . SER A 1 193 ? 31.652 3.172 -15.709 1.00 11.89 190 SER A O 1
ATOM 1546 N N . CYS A 1 194 ? 29.428 3.441 -15.937 1.00 11.65 191 CYS A N 1
ATOM 1547 C CA . CYS A 1 194 ? 29.528 4.859 -16.283 1.00 11.63 191 CYS A CA 1
ATOM 1548 C C . CYS A 1 194 ? 28.279 5.610 -15.803 1.00 11.67 191 CYS A C 1
ATOM 1549 O O . CYS A 1 194 ? 27.403 5.035 -15.144 1.00 10.93 191 CYS A O 1
ATOM 1552 N N . GLN A 1 195 ? 28.228 6.908 -16.081 1.00 12.40 192 GLN A N 1
ATOM 1553 C CA . GLN A 1 195 ? 27.066 7.722 -15.736 1.00 13.81 192 GLN A CA 1
ATOM 1554 C C . GLN A 1 195 ? 25.779 7.077 -16.256 1.00 10.56 192 GLN A C 1
ATOM 1555 O O . GLN A 1 195 ? 25.683 6.727 -17.434 1.00 11.02 192 GLN A O 1
ATOM 1561 N N . GLY A 1 196 ? 24.804 6.931 -15.368 1.00 11.52 193 GLY A N 1
ATOM 1562 C CA . GLY A 1 196 ? 23.533 6.281 -15.672 1.00 11.96 193 GLY A CA 1
ATOM 1563 C C . GLY A 1 196 ? 23.435 4.866 -15.129 1.00 10.50 193 GLY A C 1
ATOM 1564 O O . GLY A 1 196 ? 22.337 4.329 -15.003 1.00 10.59 193 GLY A O 1
ATOM 1565 N N . ASP A 1 197 ? 24.582 4.262 -14.816 1.00 9.27 194 ASP A N 1
ATOM 1566 C CA . ASP A 1 197 ? 24.619 2.930 -14.192 1.00 8.53 194 ASP A CA 1
ATOM 1567 C C . ASP A 1 197 ? 24.494 2.958 -12.656 1.00 9.50 194 ASP A C 1
ATOM 1568 O O . ASP A 1 197 ? 24.306 1.913 -12.024 1.00 9.96 194 ASP A O 1
ATOM 1573 N N . SER A 1 198 ? 24.602 4.137 -12.051 1.00 9.65 195 SER A N 1
ATOM 1574 C CA . SER A 1 198 ? 24.520 4.249 -10.593 1.00 9.14 195 SER A CA 1
ATOM 1575 C C . SER A 1 198 ? 23.253 3.635 -10.048 1.00 9.60 195 SER A C 1
ATOM 1576 O O . SER A 1 198 ? 22.219 3.633 -10.708 1.00 9.37 195 SER A O 1
ATOM 1579 N N . GLY A 1 199 ? 23.352 3.114 -8.830 1.00 9.25 196 GLY A N 1
ATOM 1580 C CA . GLY A 1 199 ? 22.222 2.489 -8.168 1.00 11.00 196 GLY A CA 1
ATOM 1581 C C . GLY A 1 199 ? 22.026 1.032 -8.536 1.00 9.92 196 GLY A C 1
ATOM 1582 O O . GLY A 1 199 ? 21.357 0.305 -7.812 1.00 10.34 196 GLY A O 1
ATOM 1583 N N . GLY A 1 200 ? 22.586 0.610 -9.670 1.00 10.04 197 GLY A N 1
ATOM 1584 C CA . GLY A 1 200 ? 22.431 -0.756 -10.144 1.00 10.81 197 GLY A CA 1
ATOM 1585 C C . GLY A 1 200 ? 23.300 -1.759 -9.415 1.00 10.81 197 GLY A C 1
ATOM 1586 O O . GLY A 1 200 ? 24.149 -1.393 -8.604 1.00 10.97 197 GLY A O 1
ATOM 1587 N N . PRO A 1 201 ? 23.092 -3.042 -9.712 1.00 11.10 198 PRO A N 1
ATOM 1588 C CA . PRO A 1 201 ? 23.732 -4.119 -8.980 1.00 12.47 198 PRO A CA 1
ATOM 1589 C C . PRO A 1 201 ? 25.150 -4.460 -9.421 1.00 10.53 198 PRO A C 1
ATOM 1590 O O . PRO A 1 201 ? 25.449 -4.449 -10.612 1.00 11.43 198 PRO A O 1
ATOM 1594 N N . LEU A 1 202 ? 25.990 -4.758 -8.432 1.00 11.46 199 LEU A N 1
ATOM 1595 C CA . LEU A 1 202 ? 27.199 -5.548 -8.611 1.00 11.93 199 LEU A CA 1
ATOM 1596 C C . LEU A 1 202 ? 26.865 -6.898 -7.993 1.00 10.66 199 LEU A C 1
ATOM 1597 O O . LEU A 1 202 ? 26.689 -7.012 -6.774 1.00 10.92 199 LEU A O 1
ATOM 1602 N N . VAL A 1 203 ? 26.726 -7.905 -8.844 1.00 11.97 200 VAL A N 1
ATOM 1603 C CA . VAL A 1 203 ? 26.305 -9.233 -8.412 1.00 13.73 200 VAL A CA 1
ATOM 1604 C C . VAL A 1 203 ? 27.471 -10.201 -8.518 1.00 13.48 200 VAL A C 1
ATOM 1605 O O . VAL A 1 203 ? 28.141 -10.261 -9.546 1.00 12.47 200 VAL A O 1
ATOM 1609 N N . CYS A 1 204 ? 27.706 -10.954 -7.448 1.00 13.67 201 CYS A N 1
ATOM 1610 C CA . CYS A 1 204 ? 28.761 -11.956 -7.432 1.00 15.61 201 CYS A CA 1
ATOM 1611 C C . CYS A 1 204 ? 28.141 -13.309 -7.123 1.00 16.77 201 CYS A C 1
ATOM 1612 O O . CYS A 1 204 ? 27.243 -13.405 -6.282 1.00 16.73 201 CYS A O 1
ATOM 1615 N N . SER A 1 205 ? 28.609 -14.341 -7.822 1.00 17.50 202 SER A N 1
ATOM 1616 C CA . SER A 1 205 ? 28.244 -15.716 -7.510 1.00 18.84 202 SER A CA 1
ATOM 1617 C C . SER A 1 205 ? 29.004 -16.076 -6.243 1.00 21.77 202 SER A C 1
ATOM 1618 O O . SER A 1 205 ? 30.210 -16.319 -6.279 1.00 25.95 202 SER A O 1
ATOM 1621 N N . LEU A 1 206 ? 28.291 -16.071 -5.123 1.00 22.99 203 LEU A N 1
ATOM 1622 C CA . LEU A 1 206 ? 28.908 -16.120 -3.810 1.00 28.31 203 LEU A CA 1
ATOM 1623 C C . LEU A 1 206 ? 28.449 -17.390 -3.121 1.00 29.80 203 LEU A C 1
ATOM 1624 O O . LEU A 1 206 ? 27.293 -17.498 -2.712 1.00 29.06 203 LEU A O 1
ATOM 1629 N N . GLN A 1 207 ? 29.354 -18.360 -3.035 1.00 32.00 204 GLN A N 1
ATOM 1630 C CA . GLN A 1 207 ? 29.135 -19.567 -2.248 1.00 30.31 204 GLN A CA 1
ATOM 1631 C C . GLN A 1 207 ? 27.823 -20.259 -2.624 1.00 33.16 204 GLN A C 1
ATOM 1632 O O . GLN A 1 207 ? 27.051 -20.670 -1.756 1.00 36.25 204 GLN A O 1
ATOM 1638 N N . GLY A 1 208 ? 27.583 -20.363 -3.931 1.00 34.27 205 GLY A N 1
ATOM 1639 C CA . GLY A 1 208 ? 26.423 -21.079 -4.476 1.00 36.05 205 GLY A CA 1
ATOM 1640 C C . GLY A 1 208 ? 25.229 -20.228 -4.884 1.00 33.89 205 GLY A C 1
ATOM 1641 O O . GLY A 1 208 ? 24.321 -20.725 -5.552 1.00 41.50 205 GLY A O 1
ATOM 1642 N N . ARG A 1 209 ? 25.227 -18.954 -4.500 1.00 29.59 206 ARG A N 1
ATOM 1643 C CA . ARG A 1 209 ? 24.056 -18.088 -4.681 1.00 27.82 206 ARG A CA 1
ATOM 1644 C C . ARG A 1 209 ? 24.436 -16.757 -5.341 1.00 23.24 206 ARG A C 1
ATOM 1645 O O . ARG A 1 209 ? 25.428 -16.132 -4.961 1.00 22.86 206 ARG A O 1
ATOM 1653 N N . MET A 1 210 ? 23.653 -16.330 -6.331 1.00 21.45 207 MET A N 1
ATOM 1654 C CA . MET A 1 210 ? 23.829 -14.998 -6.911 1.00 18.45 207 MET A CA 1
ATOM 1655 C C . MET A 1 210 ? 23.476 -13.977 -5.836 1.00 17.96 207 MET A C 1
ATOM 1656 O O . MET A 1 210 ? 22.387 -14.020 -5.264 1.00 17.78 207 MET A O 1
ATOM 1661 N N . THR A 1 211 ? 24.413 -13.080 -5.548 1.00 15.10 208 THR A N 1
ATOM 1662 C CA . THR A 1 211 ? 24.320 -12.212 -4.376 1.00 14.55 208 THR A CA 1
ATOM 1663 C C . THR A 1 211 ? 24.613 -10.759 -4.727 1.00 13.61 208 THR A C 1
ATOM 1664 O O . THR A 1 211 ? 25.574 -10.470 -5.435 1.00 14.25 208 THR A O 1
ATOM 1668 N N . LEU A 1 212 ? 23.786 -9.856 -4.207 1.00 12.35 209 LEU A N 1
ATOM 1669 C CA . LEU A 1 212 ? 24.005 -8.422 -4.362 1.00 13.60 209 LEU A CA 1
ATOM 1670 C C . LEU A 1 212 ? 25.139 -7.962 -3.442 1.00 12.11 209 LEU A C 1
ATOM 1671 O O . LEU A 1 212 ? 24.942 -7.682 -2.263 1.00 15.68 209 LEU A O 1
ATOM 1676 N N . THR A 1 213 ? 26.331 -7.875 -4.008 1.00 13.73 210 THR A N 1
ATOM 1677 C CA . THR A 1 213 ? 27.538 -7.555 -3.256 1.00 13.89 210 THR A CA 1
ATOM 1678 C C . THR A 1 213 ? 27.767 -6.048 -3.215 1.00 12.80 210 THR A C 1
ATOM 1679 O O . THR A 1 213 ? 28.255 -5.507 -2.223 1.00 12.63 210 THR A O 1
ATOM 1683 N N . GLY A 1 214 ? 27.414 -5.365 -4.297 1.00 12.41 211 GLY A N 1
ATOM 1684 C CA . GLY A 1 214 ? 27.620 -3.929 -4.368 1.00 12.34 211 GLY A CA 1
ATOM 1685 C C . GLY A 1 214 ? 26.515 -3.186 -5.080 1.00 11.22 211 GLY A C 1
ATOM 1686 O O . GLY A 1 214 ? 25.695 -3.779 -5.763 1.00 10.94 211 GLY A O 1
ATOM 1687 N N . ILE A 1 215 ? 26.505 -1.874 -4.874 1.00 10.83 212 ILE A N 1
ATOM 1688 C CA . ILE A 1 215 ? 25.630 -0.947 -5.578 1.00 10.65 212 ILE A CA 1
ATOM 1689 C C . ILE A 1 215 ? 26.530 0.073 -6.264 1.00 9.01 212 ILE A C 1
ATOM 1690 O O . ILE A 1 215 ? 27.380 0.668 -5.620 1.00 10.20 212 ILE A O 1
ATOM 1695 N N . VAL A 1 216 ? 26.333 0.285 -7.562 1.00 9.01 213 VAL A N 1
ATOM 1696 C CA . VAL A 1 216 ? 27.162 1.225 -8.325 1.00 9.28 213 VAL A CA 1
ATOM 1697 C C . VAL A 1 216 ? 27.056 2.605 -7.686 1.00 9.20 213 VAL A C 1
ATOM 1698 O O . VAL A 1 216 ? 25.951 3.131 -7.556 1.00 9.79 213 VAL A O 1
ATOM 1702 N N . SER A 1 217 ? 28.196 3.191 -7.313 1.00 9.17 214 SER A N 1
ATOM 1703 C CA . SER A 1 217 ? 28.206 4.450 -6.571 1.00 8.76 214 SER A CA 1
ATOM 1704 C C . SER A 1 217 ? 29.013 5.583 -7.197 1.00 9.68 214 SER A C 1
ATOM 1705 O O . SER A 1 217 ? 28.475 6.659 -7.425 1.00 11.71 214 SER A O 1
ATOM 1708 N N . TRP A 1 218 ? 30.296 5.360 -7.445 1.00 9.41 215 TRP A N 1
ATOM 1709 C CA . TRP A 1 218 ? 31.161 6.442 -7.919 1.00 10.09 215 TRP A CA 1
ATOM 1710 C C . TRP A 1 218 ? 32.391 5.945 -8.666 1.00 10.33 215 TRP A C 1
ATOM 1711 O O . TRP A 1 218 ? 32.600 4.750 -8.826 1.00 11.76 215 TRP A O 1
ATOM 1722 N N . GLY A 1 219 ? 33.184 6.887 -9.149 1.00 10.66 216 GLY A N 1
ATOM 1723 C CA . GLY A 1 219 ? 34.408 6.573 -9.870 1.00 11.09 216 GLY A CA 1
ATOM 1724 C C . GLY A 1 219 ? 34.868 7.763 -10.675 1.00 11.25 216 GLY A C 1
ATOM 1725 O O . GLY A 1 219 ? 34.048 8.570 -11.118 1.00 11.99 216 GLY A O 1
ATOM 1726 N N . ARG A 1 220 ? 36.180 7.873 -10.856 1.00 11.45 217 ARG A N 1
ATOM 1727 C CA . ARG A 1 220 ? 36.777 8.942 -11.661 1.00 12.32 217 ARG A CA 1
ATOM 1728 C C . ARG A 1 220 ? 36.639 8.592 -13.142 1.00 12.47 217 ARG A C 1
ATOM 1729 O O . ARG A 1 220 ? 37.236 7.629 -13.609 1.00 13.88 217 ARG A O 1
ATOM 1737 N N . GLY A 1 221 ? 35.845 9.365 -13.877 1.00 11.24 218 GLY A N 1
ATOM 1738 C CA . GLY A 1 221 ? 35.625 9.085 -15.294 1.00 11.21 218 GLY A CA 1
ATOM 1739 C C . GLY A 1 221 ? 35.023 7.706 -15.477 1.00 12.16 218 GLY A C 1
ATOM 1740 O O . GLY A 1 221 ? 34.367 7.191 -14.572 1.00 13.87 218 GLY A O 1
ATOM 1741 N N . CYS A 1 222 ? 35.239 7.106 -16.641 1.00 13.24 220 CYS A N 1
ATOM 1742 C CA . CYS A 1 222 ? 34.741 5.761 -16.915 1.00 14.81 220 CYS A CA 1
ATOM 1743 C C . CYS A 1 222 ? 35.791 4.982 -17.692 1.00 13.37 220 CYS A C 1
ATOM 1744 O O . CYS A 1 222 ? 36.288 5.460 -18.712 1.00 14.43 220 CYS A O 1
ATOM 1747 N N . ALA A 1 223 ? 36.117 3.786 -17.208 1.00 13.29 221 ALA A N 1
ATOM 1748 C CA . ALA A 1 223 ? 37.117 2.916 -17.827 1.00 13.72 221 ALA A CA 1
ATOM 1749 C C . ALA A 1 223 ? 38.465 3.618 -18.008 1.00 12.75 221 ALA A C 1
ATOM 1750 O O . ALA A 1 223 ? 39.134 3.448 -19.026 1.00 15.18 221 ALA A O 1
ATOM 1752 N N . LEU A 1 224 ? 38.860 4.412 -17.017 1.00 14.08 222 LEU A N 1
ATOM 1753 C CA . LEU A 1 224 ? 40.173 5.053 -17.026 1.00 15.34 222 LEU A CA 1
ATOM 1754 C C . LEU A 1 224 ? 41.182 4.192 -16.279 1.00 13.77 222 LEU A C 1
ATOM 1755 O O . LEU A 1 224 ? 40.845 3.551 -15.279 1.00 14.32 222 LEU A O 1
ATOM 1760 N N . LYS A 1 225 ? 42.416 4.181 -16.772 1.00 14.84 223 LYS A N 1
ATOM 1761 C CA . LYS A 1 225 ? 43.496 3.424 -16.148 1.00 13.44 223 LYS A CA 1
ATOM 1762 C C . LYS A 1 225 ? 43.673 3.840 -14.686 1.00 13.03 223 LYS A C 1
ATOM 1763 O O . LYS A 1 225 ? 43.727 5.031 -14.374 1.00 14.90 223 LYS A O 1
ATOM 1769 N N . ASP A 1 226 A 43.737 2.840 -13.807 1.00 11.61 223 ASP A N 1
ATOM 1770 C CA . ASP A 1 226 A 43.955 3.007 -12.359 1.00 12.09 223 ASP A CA 1
ATOM 1771 C C . ASP A 1 226 A 42.810 3.712 -11.631 1.00 12.12 223 ASP A C 1
ATOM 1772 O O . ASP A 1 226 A 42.983 4.181 -10.515 1.00 13.89 223 ASP A O 1
ATOM 1777 N N . LYS A 1 227 ? 41.632 3.750 -12.249 1.00 12.50 224 LYS A N 1
ATOM 1778 C CA . LYS A 1 227 ? 40.471 4.418 -11.659 1.00 13.14 224 LYS A CA 1
ATOM 1779 C C . LYS A 1 227 ? 39.278 3.465 -11.675 1.00 11.85 224 LYS A C 1
ATOM 1780 O O . LYS A 1 227 ? 38.411 3.560 -12.547 1.00 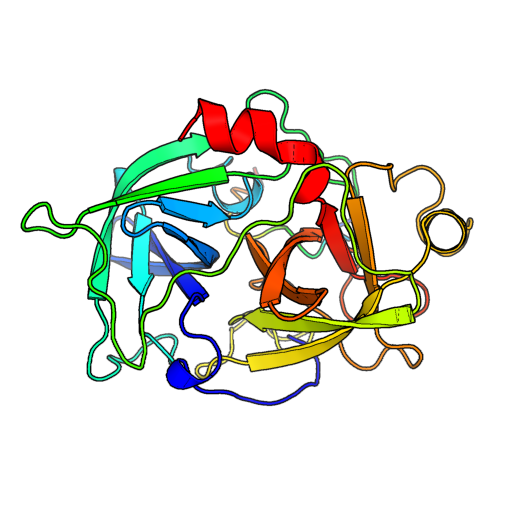12.17 224 LYS A O 1
ATOM 1786 N N . PRO A 1 228 ? 39.244 2.514 -10.721 1.00 11.40 225 PRO A N 1
ATOM 1787 C CA . PRO A 1 228 ? 38.149 1.548 -10.692 1.00 12.45 225 PRO A CA 1
ATOM 1788 C C . PRO A 1 228 ? 36.780 2.164 -10.448 1.00 10.47 225 PRO A C 1
ATOM 1789 O O . PRO A 1 228 ? 36.667 3.293 -9.967 1.00 11.65 225 PRO A O 1
ATOM 1793 N N . GLY A 1 229 ? 35.746 1.393 -10.751 1.00 10.33 226 GLY A N 1
ATOM 1794 C CA . GLY A 1 229 ? 34.419 1.683 -10.246 1.00 8.44 226 GLY A CA 1
ATOM 1795 C C . GLY A 1 229 ? 34.405 1.423 -8.751 1.00 9.42 226 GLY A C 1
ATOM 1796 O O . GLY A 1 229 ? 35.077 0.505 -8.262 1.00 10.42 226 GLY A O 1
ATOM 1797 N N . VAL A 1 230 ? 33.660 2.246 -8.023 1.00 9.06 227 VAL A N 1
ATOM 1798 C CA . VAL A 1 230 ? 33.507 2.070 -6.593 1.00 8.90 227 VAL A CA 1
ATOM 1799 C C . VAL A 1 230 ? 32.043 1.828 -6.267 1.00 9.67 227 VAL A C 1
ATOM 1800 O O . VAL A 1 230 ? 31.149 2.494 -6.806 1.00 10.40 227 VAL A O 1
ATOM 1804 N N . TYR A 1 231 ? 31.824 0.879 -5.359 1.00 9.87 228 TYR A N 1
ATOM 1805 C CA . TYR A 1 231 ? 30.514 0.324 -5.087 1.00 9.49 228 TYR A CA 1
ATOM 1806 C C . TYR A 1 231 ? 30.249 0.383 -3.595 1.00 10.16 228 TYR A C 1
ATOM 1807 O O . TYR A 1 231 ? 31.150 0.141 -2.789 1.00 12.01 228 TYR A O 1
ATOM 1816 N N . THR A 1 232 ? 29.013 0.702 -3.227 1.00 10.30 229 THR A N 1
ATOM 1817 C CA . THR A 1 232 ? 28.586 0.595 -1.834 1.00 10.25 229 THR A CA 1
ATOM 1818 C C . THR A 1 232 ? 28.663 -0.878 -1.433 1.00 11.23 229 THR A C 1
ATOM 1819 O O . THR A 1 232 ? 28.101 -1.730 -2.103 1.00 12.23 229 THR A O 1
ATOM 1823 N N . ARG A 1 233 ? 29.373 -1.160 -0.347 1.00 12.21 230 ARG A N 1
ATOM 1824 C CA . ARG A 1 233 ? 29.576 -2.532 0.127 1.00 14.27 230 ARG A CA 1
ATOM 1825 C C . ARG A 1 233 ? 28.348 -2.993 0.905 1.00 12.94 230 ARG A C 1
ATOM 1826 O O . ARG A 1 233 ? 28.214 -2.701 2.083 1.00 14.89 230 ARG A O 1
ATOM 1834 N N . VAL A 1 234 ? 27.458 -3.718 0.239 1.00 14.43 231 VAL A N 1
ATOM 1835 C CA . VAL A 1 234 ? 26.146 -4.053 0.790 1.00 13.16 231 VAL A CA 1
ATOM 1836 C C . VAL A 1 234 ? 26.262 -4.822 2.111 1.00 14.93 231 VAL A C 1
ATOM 1837 O O . VAL A 1 234 ? 25.481 -4.590 3.035 1.00 15.81 231 VAL A O 1
ATOM 1841 N N . SER A 1 235 ? 27.248 -5.713 2.204 1.00 16.94 232 SER A N 1
ATOM 1842 C CA . SER A 1 235 ? 27.464 -6.501 3.431 1.00 17.36 232 SER A CA 1
ATOM 1843 C C . SER A 1 235 ? 27.807 -5.680 4.678 1.00 18.13 232 SER A C 1
ATOM 1844 O O . SER A 1 235 ? 27.836 -6.233 5.770 1.00 21.42 232 SER A O 1
ATOM 1847 N N . HIS A 1 236 ? 28.088 -4.386 4.515 1.00 19.76 233 HIS A N 1
ATOM 1848 C CA . HIS A 1 236 ? 28.348 -3.489 5.644 1.00 19.63 233 HIS A CA 1
ATOM 1849 C C . HIS A 1 236 ? 27.156 -2.589 5.981 1.00 19.23 233 HIS A C 1
ATOM 1850 O O . HIS A 1 236 ? 27.263 -1.730 6.855 1.00 22.95 233 HIS A O 1
ATOM 1857 N N . PHE A 1 237 ? 26.025 -2.797 5.307 1.00 17.11 234 PHE A N 1
ATOM 1858 C CA . PHE A 1 237 ? 24.820 -1.982 5.509 1.00 18.09 234 PHE A CA 1
ATOM 1859 C C . PHE A 1 237 ? 23.586 -2.820 5.861 1.00 17.28 234 PHE A C 1
ATOM 1860 O O . PHE A 1 237 ? 22.462 -2.325 5.808 1.00 18.05 234 PHE A O 1
ATOM 1868 N N . LEU A 1 238 ? 23.787 -4.074 6.249 1.00 17.14 235 LEU A N 1
ATOM 1869 C CA . LEU A 1 238 ? 22.652 -4.968 6.498 1.00 20.90 235 LEU A CA 1
ATOM 1870 C C . LEU A 1 238 ? 21.739 -4.513 7.646 1.00 20.85 235 LEU A C 1
ATOM 1871 O O . LEU A 1 238 ? 20.521 -4.617 7.524 1.00 22.11 235 LEU A O 1
ATOM 1876 N N . PRO A 1 239 ? 22.314 -3.993 8.750 1.00 22.23 236 PRO A N 1
ATOM 1877 C CA . PRO A 1 239 ? 21.432 -3.462 9.793 1.00 22.03 236 PRO A CA 1
ATOM 1878 C C . PRO A 1 239 ? 20.531 -2.331 9.304 1.00 21.89 236 PRO A C 1
ATOM 1879 O O . PRO A 1 239 ? 19.350 -2.304 9.640 1.00 25.17 236 PRO A O 1
ATOM 1883 N N . TRP A 1 240 ? 21.090 -1.419 8.512 1.00 20.54 237 TRP A N 1
ATOM 1884 C CA . TRP A 1 240 ? 20.323 -0.316 7.936 1.00 22.61 237 TRP A CA 1
ATOM 1885 C C . TRP A 1 240 ? 19.229 -0.832 6.995 1.00 21.16 237 TRP A C 1
ATOM 1886 O O . TRP A 1 240 ? 18.090 -0.371 7.037 1.00 20.74 237 TRP A O 1
ATOM 1897 N N . ILE A 1 241 ? 19.579 -1.795 6.151 1.00 19.05 238 ILE A N 1
ATOM 1898 C CA . ILE A 1 241 ? 18.618 -2.365 5.206 1.00 18.18 238 ILE A CA 1
ATOM 1899 C C . ILE A 1 241 ? 17.504 -3.087 5.953 1.00 20.27 238 ILE A C 1
ATOM 1900 O O . ILE A 1 241 ? 16.327 -2.859 5.691 1.00 21.13 238 ILE A O 1
ATOM 1905 N N . ARG A 1 242 ? 17.891 -3.960 6.876 1.00 21.91 239 ARG A N 1
ATOM 1906 C CA . ARG A 1 242 ? 16.927 -4.743 7.637 1.00 27.34 239 ARG A CA 1
ATOM 1907 C C . ARG A 1 242 ? 16.004 -3.857 8.463 1.00 24.12 239 ARG A C 1
ATOM 1908 O O . ARG A 1 242 ? 14.815 -4.135 8.568 1.00 26.45 239 ARG A O 1
ATOM 1916 N N . SER A 1 243 ? 16.555 -2.788 9.029 1.00 23.67 240 SER A N 1
ATOM 1917 C CA . SER A 1 243 ? 15.788 -1.894 9.896 1.00 27.68 240 SER A CA 1
ATOM 1918 C C . SER A 1 243 ? 14.789 -1.048 9.111 1.00 27.20 240 SER A C 1
ATOM 1919 O O . SER A 1 243 ? 13.643 -0.898 9.521 1.00 31.61 240 SER A O 1
ATOM 1922 N N . HIS A 1 244 ? 15.216 -0.508 7.973 1.00 26.90 241 HIS A N 1
ATOM 1923 C CA . HIS A 1 244 ? 14.332 0.314 7.146 1.00 26.44 241 HIS A CA 1
ATOM 1924 C C . HIS A 1 244 ? 13.404 -0.547 6.301 1.00 27.50 241 HIS A C 1
ATOM 1925 O O . HIS A 1 244 ? 12.424 -0.056 5.746 1.00 32.54 241 HIS A O 1
ATOM 1932 N N . THR A 1 245 ? 13.776 -1.821 6.197 1.00 29.73 242 THR A N 1
ATOM 1933 C CA . THR A 1 245 ? 12.917 -2.957 5.828 1.00 35.80 242 THR A CA 1
ATOM 1934 C C . THR A 1 245 ? 13.457 -3.681 4.599 1.00 34.76 242 THR A C 1
ATOM 1935 O O . THR A 1 245 ? 13.801 -4.858 4.729 1.00 37.20 242 THR A O 1
ATOM 1940 N N . GLN B 2 1 ? 36.385 21.114 -11.355 1.00 38.35 1 GLN B N 1
ATOM 1941 C CA . GLN B 2 1 ? 36.491 19.735 -11.898 1.00 37.15 1 GLN B CA 1
ATOM 1942 C C . GLN B 2 1 ? 35.138 19.074 -11.913 1.00 31.61 1 GLN B C 1
ATOM 1943 O O . GLN B 2 1 ? 34.273 19.380 -11.100 1.00 35.70 1 GLN B O 1
ATOM 1949 N N . CYS B 2 2 ? 34.969 18.160 -12.843 1.00 26.24 2 CYS B N 1
ATOM 1950 C CA . CYS B 2 2 ? 33.743 17.416 -12.957 1.00 23.75 2 CYS B CA 1
ATOM 1951 C C . CYS B 2 2 ? 34.165 16.004 -13.280 1.00 22.31 2 CYS B C 1
ATOM 1952 O O . CYS B 2 2 ? 34.153 15.584 -14.417 1.00 25.42 2 CYS B O 1
ATOM 1955 N N . TRP B 2 3 ? 34.559 15.295 -12.239 1.00 20.62 3 TRP B N 1
ATOM 1956 C CA . TRP B 2 3 ? 35.294 14.044 -12.323 1.00 21.70 3 TRP B CA 1
ATOM 1957 C C . TRP B 2 3 ? 34.502 12.797 -12.077 1.00 19.98 3 TRP B C 1
ATOM 1958 O O . TRP B 2 3 ? 34.928 11.715 -12.453 1.00 19.95 3 TRP B O 1
ATOM 1969 N N . ASP B 2 4 ? 33.372 12.953 -11.420 1.00 17.50 4 ASP B N 1
ATOM 1970 C CA . ASP B 2 4 ? 32.645 11.835 -10.855 1.00 17.60 4 ASP B CA 1
ATOM 1971 C C . ASP B 2 4 ? 31.563 11.318 -11.794 1.00 17.62 4 ASP B C 1
ATOM 1972 O O . ASP B 2 4 ? 30.684 12.063 -12.200 1.00 17.93 4 ASP B O 1
ATOM 1977 N N . ARG B 2 5 ? 31.620 10.028 -12.096 1.00 14.82 5 ARG B N 1
ATOM 1978 C CA . ARG B 2 5 ? 30.619 9.390 -12.956 1.00 15.96 5 ARG B CA 1
ATOM 1979 C C . ARG B 2 5 ? 29.223 9.360 -12.333 1.00 14.04 5 ARG B C 1
ATOM 1980 O O . ARG B 2 5 ? 28.228 9.370 -13.056 1.00 16.36 5 ARG B O 1
ATOM 1988 N N . GLY B 2 6 ? 29.157 9.290 -11.004 1.00 13.18 6 GLY B N 1
ATOM 1989 C CA . GLY B 2 6 ? 27.880 9.172 -10.297 1.00 14.65 6 GLY B CA 1
ATOM 1990 C C . GLY B 2 6 ? 27.223 10.512 -10.036 1.00 13.52 6 GLY B C 1
ATOM 1991 O O . GLY B 2 6 ? 27.070 10.928 -8.887 1.00 15.24 6 GLY B O 1
ATOM 1992 N N . CYS B 2 7 ? 26.810 11.170 -11.114 1.00 14.66 7 CYS B N 1
ATOM 1993 C CA . CYS B 2 7 ? 26.227 12.508 -11.033 1.00 16.29 7 CYS B CA 1
ATOM 1994 C C . CYS B 2 7 ? 24.861 12.606 -11.725 1.00 14.71 7 CYS B C 1
ATOM 1995 O O . CYS B 2 7 ? 24.465 13.671 -12.198 1.00 16.48 7 CYS B O 1
ATOM 1998 N N . GLU B 2 8 ? 24.131 11.497 -11.732 1.00 13.44 8 GLU B N 1
ATOM 1999 C CA . GLU B 2 8 ? 22.802 11.424 -12.339 1.00 14.47 8 GLU B CA 1
ATOM 2000 C C . GLU B 2 8 ? 21.795 12.282 -11.587 1.00 13.26 8 GLU B C 1
ATOM 2001 O O . GLU B 2 8 ? 21.852 12.365 -10.369 1.00 13.51 8 GLU B O 1
ATOM 2007 N N . ASN B 2 9 ? 20.871 12.902 -12.311 1.00 14.77 9 ASN B N 1
ATOM 2008 C CA . ASN B 2 9 ? 19.695 13.531 -11.706 1.00 14.73 9 ASN B CA 1
ATOM 2009 C C . ASN B 2 9 ? 20.043 14.626 -10.692 1.00 14.77 9 ASN B C 1
ATOM 2010 O O . ASN B 2 9 ? 19.447 14.707 -9.616 1.00 14.43 9 ASN B O 1
ATOM 2015 N N . ARG B 2 10 ? 21.015 15.463 -11.050 1.00 18.50 10 ARG B N 1
ATOM 2016 C CA . ARG B 2 10 ? 21.452 16.579 -10.206 1.00 20.63 10 ARG B CA 1
ATOM 2017 C C . ARG B 2 10 ? 20.860 17.895 -10.696 1.00 20.44 10 ARG B C 1
ATOM 2018 O O . ARG B 2 10 ? 20.524 18.036 -11.868 1.00 19.63 10 ARG B O 1
ATOM 2026 N N . LYS B 2 11 ? 20.761 18.859 -9.788 1.00 22.21 11 LYS B N 1
ATOM 2027 C CA . LYS B 2 11 ? 20.331 20.222 -10.125 1.00 23.31 11 LYS B CA 1
ATOM 2028 C C . LYS B 2 11 ? 21.415 21.024 -10.869 1.00 26.09 11 LYS B C 1
ATOM 2029 O O . LYS B 2 11 ? 21.127 21.713 -11.852 1.00 31.45 11 LYS B O 1
ATOM 2035 N N . CYS B 2 12 ? 22.649 20.920 -10.380 1.00 25.11 12 CYS B N 1
ATOM 2036 C CA . CYS B 2 12 ? 23.797 21.733 -10.825 1.00 23.60 12 CYS B CA 1
ATOM 2037 C C . CYS B 2 12 ? 23.503 23.224 -10.691 1.00 30.18 12 CYS B C 1
ATOM 2038 O O . CYS B 2 12 ? 23.546 23.970 -11.669 1.00 32.15 12 CYS B O 1
ATOM 2041 N N . ASN B 2 13 ? 23.201 23.610 -9.455 1.00 34.69 13 ASN B N 1
ATOM 2042 C CA . ASN B 2 13 ? 22.904 24.987 -9.006 1.00 42.03 13 ASN B CA 1
ATOM 2043 C C . ASN B 2 13 ? 21.505 25.055 -8.396 1.00 45.64 13 ASN B C 1
ATOM 2044 O O . ASN B 2 13 ? 21.334 24.796 -7.205 1.00 50.97 13 ASN B O 1
#

Solvent-accessible surface area: 11850 Å² total; per-residue (Å²): 0,25,32,47,109,107,14,47,2,80,88,4,14,19,2,0,1,0,8,27,97,51,206,74,37,68,68,65,23,3,0,1,0,1,2,23,36,65,30,17,0,0,0,0,0,4,0,0,66,34,56,89,121,95,136,25,2,22,0,25,0,0,14,8,86,14,109,42,122,28,174,50,39,44,111,2,90,7,60,63,28,23,42,21,174,86,44,56,59,93,84,12,3,8,47,21,2,0,0,0,0,51,0,108,14,173,124,45,150,34,9,124,96,47,185,12,2,77,66,4,31,59,8,66,89,137,43,22,19,141,146,41,41,58,4,21,0,1,0,0,0,31,53,106,66,123,44,185,120,54,14,64,42,0,9,26,6,76,2,92,10,27,25,68,202,72,0,63,80,114,141,33,4,19,105,81,2,48,79,84,14,22,3,0,4,27,81,119,50,145,17,2,0,2,49,0,1,0,0,0,1,0,3,0,83,14,145,85,164,80,6,0,0,0,1,2,3,2,0,70,21,12,20,82,153,33,40,0,0,1,0,6,50,0,1,50,10,0,76,27,1,143,84,68,93,167,115,110,23,8,2,35,5,29,124,124,93,191

Sequence (258 aa):
IIGGEFTTIENQPWFAAIYRRHRGGSVTYVCGGSLISPCWVISATHCFIDYPKKEDYIVYLGRSRLNSNTQGEMKFEVENNLILHKDYSADTLAHHNDIALLKIRSKEGRCAQPSRTIQTIALPSMYNDPQFGTSCEITGFGKEQSTDYLYPEQLKMTVVKLISHRECQQPHYYGSEVTTKMLCAADPQWKTDSCQGDSGGPLVCSLQGRMTLTGIVSWGRGCALKDKPGVYTRVSHFLPWIRSHTQCWDRGCENRKCN

Secondary structure (DSSP, 8-state):
-BSSEE--GGGSTTEEEEEEE-TTS-EEEEEEEEEEETTEEEE-GGGTTTS--GGGEEEEES--BTTSPPTT-EEEEEEEEEE-TT-EE-SS-EES--EEEEEE-TTS------SS----BPPPTT--PPTT-EEEEEES--SSTT-SS--SB-EEEEEEEE-HHHHTSTTTTGGGS-TTEEEEE-TTS--B--TT-TT-EEEEEETTEEEEEEEEEE-BSSSBTTB-EEEEEGGG-HHHHHHH-/---BS--TT----

B-factor: mean 20.31, std 10.02, range [7.76, 79.46]

Radius of gyration: 16.58 Å; Cα contacts (8 Å, |Δi|>4): 683; chains: 2; bounding box: 52×46×36 Å

Organism: Homo sapiens (NCBI:txid9606)

Nearest PDB structures (foldseek):
  4h42-assembly1_U  TM=9.996E-01  e=1.464E-48  Homo sapiens
  3mwi-assembly1_U  TM=1.000E+00  e=2.785E-48  Homo sapiens
  1sc8-assembly1_U  TM=1.002E+00  e=4.511E-48  Homo sapiens
  3ig6-assembly1_B  TM=9.930E-01  e=1.545E-48  Homo sapiens
  6l05-assembly1_U  TM=1.000E+00  e=7.709E-48  Homo sapiens

Foldseek 3Di:
DADFFFDFLLVVQQKKWKWFADPVGDIGTQEIWGAADQFKTKFWQVSPVVPVDQQGMKMKGLDFFDPDDHPPIAIWGFPDKAADPPWDDDPWATDSTMIMTGTAGPVGGTHDDDSRHDHAHADAAPADDDFQAKWKAKFQDDNALPDPDTGGGIGMHIWTWHDPVLCLDPLHPNPSDDPQKTWIAHPQLRAADAPRHGTTFTWGCGPNGTYRQWTFDGWDHGSDPNITTMTGGRSNCVVVVVVVD/DPPDPPPPPDPPD

GO terms:
  GO:0009986 cell surface (C, IDA)
  GO:0045742 positive regulation of epidermal growth factor receptor signaling pathway (P, IDA)
  GO:0004252 serine-type endopeptidase activity (F, IDA)
  GO:0090091 positive regulation of extracellular matrix disassembly (P, IDA)
  GO:0048018 receptor ligand activity (F, IDA)
  GO:0030335 positive regulation of cell migration (P, IDA)
  GO:0005576 extracellular region (C, IDA)
  GO:0005515 protein binding (F, IPI)
  GO:0006508 proteolysis (P, TAS)
  GO:0006935 chemotaxis (P, TAS)
  GO:0007165 signal transduction (P, TAS)
  GO:0031639 plasminogen activation (P, IDA)
  GO:0035579 specific granule membrane (C, TAS)
  GO:0070821 tertiary granule membrane (C, TAS)
  GO:0005576 extracellular region (C, TAS)
  GO:0042730 fibrinolysis (P, TAS)
  GO:0005886 plasma membrane (C, TAS)
  GO:0004252 serine-type endopeptidase activity (F, TAS)
  GO:0014910 regulation of smooth muscle cell migration (P, IDA)
  GO:2000097 regulation of smooth muscle cell-matrix adhesion (P, IDA)

InterPro domains:
  IPR000001 Kringle [PF00051] (70-151)
  IPR000001 Kringle [PS50070] (69-151)
  IPR000001 Kringle [SM00130] (68-153)
  IPR000001 Kringle [cd00108] (67-152)
  IPR000742 EGF-like domain [PS00022] (51-62)
  IPR000742 EGF-like domain [PS50026] (27-63)
  IPR001254 Serine proteases, trypsin domain [PF00089] (179-419)
  IPR001254 Serine proteases, trypsin domain [PS50240] (179-424)
  IPR001254 Serine proteases, trypsin domain [SM00020] (178-419)
  IPR001254 Serine proteases, trypsin domain [cd00190] (179-422)
  IPR001314 Peptidase S1A, chymotrypsin family [PR00722] (210-225)
  IPR001314 Peptidase S1A, chymotrypsin family [PR00722] (271-285)
  IPR001314 Peptidase S1A, chymotrypsin family [PR00722] (369-381)
  IPR009003 Peptidase S1, PA clan [SSF50494] (166-423)
  IPR013806 Kringle-like fold [SSF57440] (48-161)
  IPR018056 Kringle, conserved site [PS00021] (121-133)
  IPR018114 Serine proteases, trypsin family, histidine active site [PS00134] (220-225)
  IPR033116 Serine proteases, trypsin family, serine active site [PS00135] (370-381)
  IPR038178 Kringle superfamily [G3DSA:2.40.20.10] (70-163)
  IPR050127 Serine Proteases (Peptidase S1 Family) [PTHR24264] (49-425)